Protein AF-A0A6N2ELC1-F1 (afdb_monomer)

Mean pr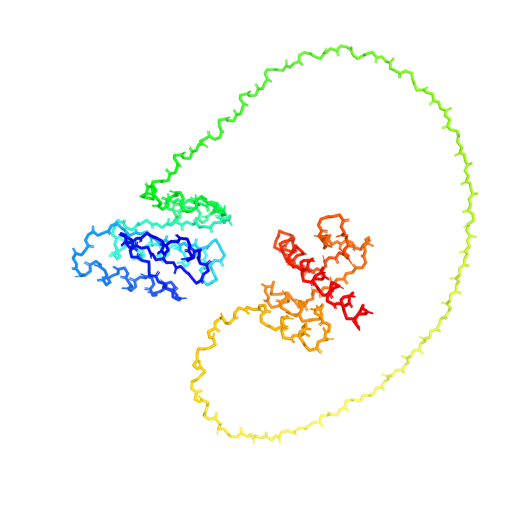edicted aligned error: 17.19 Å

pLDDT: mean 78.3, std 20.4, range [32.62, 98.44]

Radius of gyration: 28.63 Å; Cα contacts (8 Å, |Δi|>4): 257; chains: 1; bounding box: 84×73×55 Å

Nearest PDB structures (foldseek):
  8ft6-assembly1_A  TM=5.767E-01  e=4.915E-01  Homo sapiens
  8k2k-assembly1_A  TM=5.238E-01  e=4.618E-01  metagenome
  3fhy-assembly1_B  TM=5.004E-01  e=1.039E+00  Homo sapiens
  6ket-assembly1_B  TM=4.445E-01  e=1.608E+00  Cylindrospermum alatosporum CCALA 988
  2b81-assembly2_C  TM=3.149E-01  e=7.183E+00  Bacillus cereus

Foldseek 3Di:
DEEEEPDDPPPLVVVDPVDDYHYDPDLVSLLVVLLVCVVVVPPDQYEYEAEQPRPPQDLVNLQVSLVSNCVSPVRYAYEYEDDHDPVSCVSHPYYFYPDCRVVVCVVVVNPHPPPPPVPPPPDPDDDDDDDDDDDDDDDDDDDDDDDDDDDDDDDDDDDDDDDDDDDDDDDDDDDDDDDPPDPDPPPLCVVLVVCLVVLHDSVVSLQVVVCVVQVAPDKDFAAPPPDAAWLDDVPDTPGHIDTPPGDNVVRNVSSPVVSVSVVVSVVSVVVVVVD

Sequence (275 aa):
MIVLGPTGPQMTLRSDAEREVVRAESPLDVVGEIAGAVAGGDSTETVVVVAASTPGLANGELERWSAALREASPGVRIVRFGVGDPETSVFFDAEVGAGDELERFIRDGGVAPASVEEETPAEPAPHTPHPATPVSREPAGNAEEVEERGSAISASVGDTGGQADSATGVAHTGGRAAGSKGASAVSGDGVLVEAMLRGADVLDAALLLMRERLGVLRVELRPLGYGGVEVRWREQVFGELHAPGADPVLLSEQAGWLAGWLRLSRQQHELREAA

Solvent-accessible surface area (backbone atoms only — not comparable to full-atom values): 17491 Å² total; per-residue (Å²): 66,36,38,30,41,84,81,53,80,61,77,74,59,69,75,44,89,92,53,55,75,46,78,25,89,45,78,65,46,46,43,52,53,47,37,52,45,49,73,69,68,54,89,57,70,31,40,37,45,39,52,49,79,54,82,93,56,52,76,81,46,45,52,57,48,47,52,49,41,39,70,49,34,80,71,53,42,38,30,33,39,38,87,58,62,75,88,58,47,83,70,36,80,36,77,30,56,75,72,70,48,47,58,49,31,54,72,62,69,62,50,62,74,73,76,72,71,74,71,68,73,72,77,75,74,84,76,77,82,74,86,81,80,87,78,86,83,83,90,77,90,80,88,80,90,80,80,94,75,88,79,90,81,81,86,84,89,79,86,80,81,86,82,91,81,88,78,84,90,80,90,80,81,88,78,89,78,73,80,89,73,70,86,65,86,64,64,82,61,53,64,40,53,53,27,49,76,71,69,45,73,44,64,65,53,49,42,51,52,45,23,66,74,67,74,33,97,53,56,46,82,38,64,76,91,73,75,55,38,68,18,43,48,90,92,48,74,80,25,17,40,36,44,81,92,54,58,69,68,64,48,44,55,51,18,46,55,48,22,54,52,53,53,50,53,51,51,54,51,57,55,61,76,73,108

Structure (mmCIF, N/CA/C/O backbone):
data_AF-A0A6N2ELC1-F1
#
_entry.id   AF-A0A6N2ELC1-F1
#
loop_
_atom_site.group_PDB
_atom_site.id
_atom_site.type_symbol
_atom_site.label_atom_id
_atom_site.label_alt_id
_atom_site.label_comp_id
_atom_site.label_asym_id
_atom_site.label_entity_id
_atom_site.label_seq_id
_atom_site.pdbx_PDB_ins_code
_atom_site.Cartn_x
_atom_site.Cartn_y
_atom_site.Cartn_z
_atom_site.occupancy
_atom_site.B_iso_or_equiv
_atom_site.auth_seq_id
_atom_site.auth_comp_id
_atom_site.auth_asym_id
_atom_site.auth_atom_id
_atom_site.pdbx_PDB_model_num
ATOM 1 N N . MET A 1 1 ? -19.154 17.332 -1.713 1.00 78.62 1 MET A N 1
ATOM 2 C CA . MET A 1 1 ? -19.004 15.860 -1.829 1.00 78.62 1 MET A CA 1
ATOM 3 C C . MET A 1 1 ? -17.544 15.497 -2.103 1.00 78.62 1 MET A C 1
ATOM 5 O O . MET A 1 1 ? -16.899 16.207 -2.868 1.00 78.62 1 MET A O 1
ATOM 9 N N . ILE A 1 2 ? -17.012 14.427 -1.500 1.00 77.25 2 ILE A N 1
ATOM 10 C CA . ILE A 1 2 ? -15.664 13.898 -1.771 1.00 77.25 2 ILE A CA 1
ATOM 11 C C . ILE A 1 2 ? -15.789 12.513 -2.393 1.00 77.25 2 ILE A C 1
ATOM 13 O O . ILE A 1 2 ? -16.311 11.608 -1.746 1.00 77.25 2 ILE A O 1
ATOM 17 N N . VAL A 1 3 ? -15.272 12.330 -3.607 1.00 73.94 3 VAL A N 1
ATOM 18 C CA . VAL A 1 3 ? -15.237 11.010 -4.246 1.00 73.94 3 VAL A CA 1
ATOM 19 C C . VAL A 1 3 ? -13.843 10.414 -4.119 1.00 73.94 3 VAL A C 1
ATOM 21 O O . VAL A 1 3 ? -12.859 11.004 -4.569 1.00 73.94 3 VAL A O 1
ATOM 24 N N . LEU A 1 4 ? -13.764 9.244 -3.487 1.00 74.81 4 LEU A N 1
ATOM 25 C CA . LEU A 1 4 ? -12.524 8.504 -3.284 1.00 74.81 4 LEU A CA 1
ATOM 26 C C . LEU A 1 4 ? -12.466 7.304 -4.224 1.00 74.81 4 LEU A C 1
ATOM 28 O O . LEU A 1 4 ? -13.389 6.483 -4.261 1.00 74.81 4 LEU A O 1
ATOM 32 N N . GLY A 1 5 ? -11.336 7.168 -4.916 1.00 65.00 5 GLY A N 1
ATOM 33 C CA . GLY A 1 5 ? -10.986 5.937 -5.615 1.00 65.00 5 GLY A CA 1
ATOM 34 C C . GLY A 1 5 ? -10.784 4.741 -4.665 1.00 65.00 5 GLY A C 1
ATOM 35 O O . GLY A 1 5 ? -10.801 4.881 -3.432 1.00 65.00 5 GLY A O 1
ATOM 36 N N . PRO A 1 6 ? -10.546 3.540 -5.220 1.00 53.56 6 PRO A N 1
ATOM 37 C CA . PRO A 1 6 ? -10.513 2.288 -4.464 1.00 53.56 6 PRO A CA 1
ATOM 38 C C . PRO A 1 6 ? -9.460 2.241 -3.345 1.00 53.56 6 PRO A C 1
ATOM 40 O O . PRO A 1 6 ? -9.649 1.477 -2.396 1.00 53.56 6 PRO A O 1
ATOM 43 N N . THR A 1 7 ? -8.409 3.063 -3.429 1.00 56.25 7 THR A N 1
ATOM 44 C CA . THR A 1 7 ? -7.223 3.068 -2.554 1.00 56.25 7 THR A CA 1
ATOM 45 C C . THR A 1 7 ? -7.075 4.323 -1.678 1.00 56.25 7 THR A C 1
ATOM 47 O O . THR A 1 7 ? -6.040 4.503 -1.043 1.00 56.25 7 THR A O 1
ATOM 50 N N . GLY A 1 8 ? -8.083 5.202 -1.614 1.00 57.25 8 GLY A N 1
ATOM 51 C CA . GLY A 1 8 ? -7.994 6.447 -0.837 1.00 57.25 8 GLY A CA 1
ATOM 52 C C . GLY A 1 8 ? -7.954 6.245 0.695 1.00 57.25 8 GLY A C 1
ATOM 53 O O . GLY A 1 8 ? -8.468 5.243 1.203 1.00 57.25 8 GLY A O 1
ATOM 54 N N . PRO A 1 9 ? -7.410 7.204 1.470 1.00 63.56 9 PRO A N 1
ATOM 55 C CA . PRO A 1 9 ? -7.383 7.162 2.936 1.00 63.56 9 PRO A CA 1
ATOM 56 C C . PRO A 1 9 ? -8.765 7.481 3.528 1.00 63.56 9 PRO A C 1
ATOM 58 O O . PRO A 1 9 ? -9.097 8.598 3.913 1.00 63.56 9 PRO A O 1
ATOM 61 N N . GLN A 1 10 ? -9.604 6.451 3.583 1.00 64.25 10 GLN A N 1
ATOM 62 C CA . GLN A 1 10 ? -11.020 6.549 3.950 1.00 64.25 10 GLN A CA 1
ATOM 63 C C . GLN A 1 10 ? -11.267 6.731 5.454 1.00 64.25 10 GLN A C 1
ATOM 65 O O . GLN A 1 10 ? -12.308 7.257 5.842 1.00 64.25 10 GLN A O 1
ATOM 70 N N . MET A 1 11 ? -10.354 6.267 6.315 1.00 61.84 11 MET A N 1
ATOM 71 C CA . MET A 1 11 ? -10.602 6.268 7.763 1.00 61.84 11 MET A CA 1
ATOM 72 C C . MET A 1 11 ? -10.593 7.676 8.355 1.00 61.84 11 MET A C 1
ATOM 74 O O . MET A 1 11 ? -11.409 7.968 9.224 1.00 61.84 11 MET A O 1
ATOM 78 N N . THR A 1 12 ? -9.726 8.552 7.852 1.00 63.88 12 THR A N 1
ATOM 79 C CA . THR A 1 12 ? -9.568 9.908 8.386 1.00 63.88 12 THR A CA 1
ATOM 80 C C . THR A 1 12 ? -10.671 10.849 7.909 1.00 63.88 12 THR A C 1
ATOM 82 O O . THR A 1 12 ? -11.055 11.750 8.637 1.00 63.88 12 THR A O 1
ATOM 85 N N . LEU A 1 13 ? -11.244 10.611 6.724 1.00 68.81 13 LEU A N 1
ATOM 86 C CA . LEU A 1 13 ? -12.273 11.480 6.137 1.00 68.81 13 LEU A CA 1
ATOM 87 C C . LEU A 1 13 ? -13.686 11.222 6.654 1.00 68.81 13 LEU A C 1
ATOM 89 O O . LEU A 1 13 ? -14.559 12.067 6.506 1.00 68.81 13 LEU A O 1
ATOM 93 N N . ARG A 1 14 ? -13.913 10.076 7.298 1.00 70.19 14 ARG A N 1
ATOM 94 C CA . ARG A 1 14 ? -15.211 9.736 7.896 1.00 70.19 14 ARG A CA 1
ATOM 95 C C . ARG A 1 14 ? -15.503 10.454 9.215 1.00 70.19 14 ARG A C 1
ATOM 97 O O . ARG A 1 14 ? -16.606 10.309 9.731 1.00 70.19 14 ARG A O 1
ATOM 104 N N . SER A 1 15 ? -14.537 11.169 9.789 1.00 69.88 15 SER A N 1
ATOM 105 C CA . SER A 1 15 ? -14.712 11.884 11.059 1.00 69.88 15 SER A CA 1
ATOM 106 C C . SER A 1 15 ? -15.440 13.225 10.906 1.00 69.88 15 SER A C 1
ATOM 108 O O . SER A 1 15 ? -15.920 13.760 11.905 1.00 69.88 15 SER A O 1
ATOM 110 N N . ASP A 1 16 ? -15.563 13.746 9.683 1.00 78.00 16 ASP A N 1
ATOM 111 C CA . ASP A 1 16 ? -16.200 15.028 9.393 1.00 78.00 16 ASP A CA 1
ATOM 112 C C . ASP A 1 16 ? -17.656 14.832 8.942 1.00 78.00 16 ASP A C 1
ATOM 114 O O . ASP A 1 16 ? -17.930 14.410 7.819 1.00 78.00 16 ASP A O 1
ATOM 118 N N . ALA A 1 17 ? -18.603 15.122 9.838 1.00 80.31 17 ALA A N 1
ATOM 119 C CA . ALA A 1 17 ? -20.032 14.936 9.586 1.00 80.31 17 ALA A CA 1
ATOM 120 C C . ALA A 1 17 ? -20.610 15.922 8.553 1.00 80.31 17 ALA A C 1
ATOM 122 O O . ALA A 1 17 ? -21.712 15.693 8.058 1.00 80.31 17 ALA A O 1
ATOM 123 N N . GLU A 1 18 ? -19.894 17.001 8.223 1.00 83.38 18 GLU A N 1
ATOM 124 C CA . GLU A 1 18 ? -20.340 17.989 7.233 1.00 83.38 18 GLU A CA 1
ATOM 125 C C . GLU A 1 18 ? -19.989 17.576 5.797 1.00 83.38 18 GLU A C 1
ATOM 127 O O . GLU A 1 18 ? -20.415 18.222 4.837 1.00 83.38 18 GLU A O 1
ATOM 132 N N . ARG A 1 19 ? -19.220 16.492 5.625 1.00 82.94 19 ARG A N 1
ATOM 133 C CA . ARG A 1 19 ? -18.716 16.055 4.324 1.00 82.94 19 ARG A CA 1
ATOM 134 C C . ARG A 1 19 ? -19.232 14.678 3.957 1.00 82.94 19 ARG A C 1
ATOM 136 O O . ARG A 1 19 ? -18.952 13.674 4.604 1.00 82.94 19 ARG A O 1
ATOM 143 N N . GLU A 1 20 ? -19.930 14.626 2.834 1.00 87.19 20 GLU A N 1
ATOM 144 C CA . GLU A 1 20 ? -20.299 13.364 2.214 1.00 87.19 20 GLU A CA 1
ATOM 145 C C . GLU A 1 20 ? -19.093 12.759 1.488 1.00 87.19 20 GLU A C 1
ATOM 147 O O . GLU A 1 20 ? -18.529 13.383 0.584 1.00 87.19 20 GLU A O 1
ATOM 152 N N . VAL A 1 21 ? -18.706 11.546 1.890 1.00 88.12 21 VAL A N 1
ATOM 153 C CA . VAL A 1 21 ? -17.624 10.772 1.273 1.00 88.12 21 VAL A CA 1
ATOM 154 C C . VAL A 1 21 ? -18.226 9.603 0.498 1.00 88.12 21 VAL A C 1
ATOM 156 O O . VAL A 1 21 ? -18.743 8.656 1.095 1.00 88.12 21 VAL A O 1
ATOM 159 N N . VAL A 1 22 ? -18.112 9.650 -0.827 1.00 89.06 22 VAL A N 1
ATOM 160 C CA . VAL A 1 22 ? -18.604 8.626 -1.755 1.00 89.06 22 VAL A CA 1
ATOM 161 C C . VAL A 1 22 ? -17.427 7.801 -2.266 1.00 89.06 22 VAL A C 1
ATOM 163 O O . VAL A 1 22 ? -16.366 8.330 -2.598 1.00 89.06 22 VAL A O 1
ATOM 166 N N . ARG A 1 23 ? -17.592 6.477 -2.315 1.00 86.06 23 ARG A N 1
ATOM 167 C CA . ARG A 1 23 ? -16.585 5.570 -2.871 1.00 86.06 23 ARG A CA 1
ATOM 168 C C . ARG A 1 23 ? -16.999 5.168 -4.276 1.00 86.06 23 ARG A C 1
ATOM 170 O O . ARG A 1 23 ? -18.080 4.617 -4.446 1.00 86.06 23 ARG A O 1
ATOM 177 N N . ALA A 1 24 ? -16.105 5.373 -5.232 1.00 89.12 24 ALA A N 1
ATOM 178 C CA . ALA A 1 24 ? -16.271 4.888 -6.592 1.00 89.12 24 ALA A CA 1
ATOM 179 C C . ALA A 1 24 ? -15.336 3.700 -6.839 1.00 89.12 24 ALA A C 1
ATOM 181 O O . ALA A 1 24 ? -14.167 3.717 -6.437 1.00 89.12 24 ALA A O 1
ATOM 182 N N . GLU A 1 25 ? -15.853 2.654 -7.480 1.00 84.81 25 GLU A N 1
ATOM 183 C CA . GLU A 1 25 ? -15.064 1.468 -7.830 1.00 84.81 25 GLU A CA 1
ATOM 184 C C . GLU A 1 25 ? -14.318 1.664 -9.152 1.00 84.81 25 GLU A C 1
ATOM 186 O O . GLU A 1 25 ? -13.233 1.110 -9.335 1.00 84.81 25 GLU A O 1
ATOM 191 N N . SER A 1 26 ? -14.861 2.498 -10.040 1.00 88.56 26 SER A N 1
ATOM 192 C CA . SER A 1 26 ? -14.271 2.819 -11.334 1.00 88.56 26 SER A CA 1
ATOM 193 C C . SER A 1 26 ? -14.311 4.321 -11.655 1.00 88.56 26 SER A C 1
ATOM 195 O O . SER A 1 26 ? -15.126 5.061 -11.097 1.00 88.56 26 SER A O 1
ATOM 197 N N . PRO A 1 27 ? -13.480 4.793 -12.606 1.00 90.19 27 PRO A N 1
ATOM 198 C CA . PRO A 1 27 ? -13.530 6.175 -13.085 1.00 90.19 27 PRO A CA 1
ATOM 199 C C . PRO A 1 27 ? -14.903 6.585 -13.645 1.00 90.19 27 PRO A C 1
ATOM 201 O O . PRO A 1 27 ? -15.286 7.747 -13.524 1.00 90.19 27 PRO A O 1
ATOM 204 N N . LEU A 1 28 ? -15.656 5.648 -14.235 1.00 90.88 28 LEU A N 1
ATOM 205 C CA . LEU A 1 28 ? -17.004 5.910 -14.750 1.00 90.88 28 LEU A CA 1
ATOM 206 C C . LEU A 1 28 ? -18.023 6.106 -13.626 1.00 90.88 28 LEU A C 1
ATOM 208 O O . LEU A 1 28 ? -18.886 6.974 -13.748 1.00 90.88 28 LEU A O 1
ATOM 212 N N . ASP A 1 29 ? -17.893 5.360 -12.527 1.00 91.50 29 ASP A N 1
ATOM 213 C CA . ASP A 1 29 ? -18.765 5.539 -11.364 1.00 91.50 29 ASP A CA 1
ATOM 214 C C . ASP A 1 29 ? -18.581 6.938 -10.769 1.00 91.50 29 ASP A C 1
ATOM 216 O O . ASP A 1 29 ? -19.566 7.592 -10.451 1.00 91.50 29 ASP A O 1
ATOM 220 N N . VAL A 1 30 ? -17.343 7.457 -10.723 1.00 92.69 30 VAL A N 1
ATOM 221 C CA . VAL A 1 30 ? -17.075 8.842 -10.284 1.00 92.69 30 VAL A CA 1
ATOM 222 C C . VAL A 1 30 ? -17.888 9.844 -11.106 1.00 92.69 30 VAL A C 1
ATOM 224 O O . VAL A 1 30 ? -18.524 10.729 -10.542 1.00 92.69 30 VAL A O 1
ATOM 227 N N . VAL A 1 31 ? -17.891 9.708 -12.436 1.00 93.50 31 VAL A N 1
ATOM 228 C CA . VAL A 1 31 ? -18.641 10.615 -13.322 1.00 93.50 31 VAL A CA 1
ATOM 229 C C . VAL A 1 31 ? -20.147 10.502 -13.064 1.00 93.50 31 VAL A C 1
ATOM 231 O O . VAL A 1 31 ? -20.832 11.522 -12.999 1.00 93.50 31 VAL A O 1
ATOM 234 N N . GLY A 1 32 ? -20.658 9.280 -12.882 1.00 92.31 32 GLY A N 1
ATOM 235 C CA . GLY A 1 32 ? -22.069 9.025 -12.581 1.00 92.31 32 GLY A CA 1
ATOM 236 C C . GLY A 1 32 ? -22.525 9.641 -11.257 1.00 92.31 32 GLY A C 1
ATOM 237 O O . GLY A 1 32 ? -23.558 10.309 -11.224 1.00 92.31 32 GLY A O 1
ATOM 238 N N . GLU A 1 33 ? -21.734 9.482 -10.195 1.00 92.69 33 GLU A N 1
ATOM 239 C CA . GLU A 1 33 ? -22.010 10.058 -8.872 1.00 92.69 33 GLU A CA 1
ATOM 240 C C . GLU A 1 33 ? -22.028 11.593 -8.918 1.00 92.69 33 GLU A C 1
ATOM 242 O O . GLU A 1 33 ? -22.940 12.229 -8.391 1.00 92.69 33 GLU A O 1
ATOM 247 N N . ILE A 1 34 ? -21.072 12.208 -9.624 1.00 92.31 34 ILE A N 1
ATOM 248 C CA . ILE A 1 34 ? -21.026 13.670 -9.787 1.00 92.31 34 ILE A CA 1
ATOM 249 C C . ILE A 1 34 ? -22.230 14.179 -10.575 1.00 92.31 34 ILE A C 1
ATOM 251 O O . ILE A 1 34 ? -22.869 15.145 -10.160 1.00 92.31 34 ILE A O 1
ATOM 255 N N . ALA A 1 35 ? -22.571 13.526 -11.687 1.00 91.75 35 ALA A N 1
ATOM 256 C CA . ALA A 1 35 ? -23.736 13.904 -12.479 1.00 91.75 35 ALA A CA 1
ATOM 257 C C . ALA A 1 35 ? -25.040 13.776 -11.669 1.00 91.75 35 ALA A C 1
ATOM 259 O O . ALA A 1 35 ? -25.918 14.635 -11.772 1.00 91.75 35 ALA A O 1
ATOM 260 N N . GLY A 1 36 ? -25.152 12.738 -10.832 1.00 89.56 36 GLY A N 1
ATOM 261 C CA . GLY A 1 36 ? -26.277 12.538 -9.920 1.00 89.56 36 GLY A CA 1
ATOM 262 C C . GLY A 1 36 ? -26.400 13.648 -8.875 1.00 89.56 36 GLY A C 1
ATOM 263 O O . GLY A 1 36 ? -27.484 14.212 -8.713 1.00 89.56 36 GLY A O 1
ATOM 264 N N . ALA A 1 37 ? -25.292 14.013 -8.226 1.00 88.69 37 ALA A N 1
ATOM 265 C CA . ALA A 1 37 ? -25.257 15.085 -7.231 1.00 88.69 37 ALA A CA 1
ATOM 266 C C . ALA A 1 37 ? -25.665 16.444 -7.830 1.00 88.69 37 ALA A C 1
ATOM 268 O O . ALA A 1 37 ? -26.500 17.153 -7.266 1.00 88.69 37 ALA A O 1
ATOM 269 N N . VAL A 1 38 ? -25.151 16.779 -9.021 1.00 88.88 38 VAL A N 1
ATOM 270 C CA . VAL A 1 38 ? -25.497 18.029 -9.723 1.00 88.88 38 VAL A CA 1
ATOM 271 C C . VAL A 1 38 ? -26.976 18.059 -10.119 1.00 88.88 38 VAL A C 1
ATOM 273 O O . VAL A 1 38 ? -27.638 19.086 -9.957 1.00 88.88 38 VAL A O 1
ATOM 276 N N . ALA A 1 39 ? -27.526 16.938 -10.595 1.00 89.69 39 ALA A N 1
ATOM 277 C CA . ALA A 1 39 ? -28.943 16.837 -10.949 1.00 89.69 39 ALA A CA 1
ATOM 278 C C . ALA A 1 39 ? -29.881 17.025 -9.740 1.00 89.69 39 ALA A C 1
ATOM 280 O O . ALA A 1 39 ? -31.015 17.474 -9.913 1.00 89.69 39 ALA A O 1
ATOM 281 N N . GLY A 1 40 ? -29.407 16.725 -8.526 1.00 88.31 40 GLY A N 1
ATOM 282 C CA . GLY A 1 40 ? -30.122 16.962 -7.270 1.00 88.31 40 GLY A CA 1
ATOM 283 C C . GLY A 1 40 ? -30.285 18.440 -6.895 1.00 88.31 40 GLY A C 1
ATOM 284 O O . GLY A 1 40 ? -31.068 18.752 -6.002 1.00 88.31 40 GLY A O 1
ATOM 285 N N . GLY A 1 41 ? -29.599 19.359 -7.587 1.00 86.06 41 GLY A N 1
ATOM 286 C CA . GLY A 1 41 ? -29.607 20.792 -7.271 1.00 86.06 41 GLY A CA 1
ATOM 287 C C . GLY A 1 41 ? -28.701 21.172 -6.096 1.00 86.06 41 GLY A C 1
ATOM 288 O O . GLY A 1 41 ? -28.659 22.342 -5.708 1.00 86.06 41 GLY A O 1
ATOM 289 N N . ASP A 1 42 ? -27.946 20.214 -5.560 1.00 77.44 42 ASP A N 1
ATOM 290 C CA . ASP A 1 42 ? -26.963 20.451 -4.516 1.00 77.44 42 ASP A CA 1
ATOM 291 C C . ASP A 1 42 ? -25.716 21.081 -5.136 1.00 77.44 42 ASP A C 1
ATOM 293 O O . ASP A 1 42 ? -24.824 20.412 -5.656 1.00 77.44 42 ASP A O 1
ATOM 297 N N . SER A 1 43 ? -25.639 22.411 -5.064 1.00 75.19 43 SER A N 1
ATOM 298 C CA . SER A 1 43 ? -24.446 23.180 -5.433 1.00 75.19 43 SER A CA 1
ATOM 299 C C . SER A 1 43 ? -23.353 23.028 -4.366 1.00 75.19 43 SER A C 1
ATOM 301 O O . SER A 1 43 ? -22.872 24.015 -3.804 1.00 75.19 43 SER A O 1
ATOM 303 N N . THR A 1 44 ? -22.985 21.791 -4.042 1.00 81.75 44 THR A N 1
ATOM 304 C CA . THR A 1 44 ? -21.880 21.517 -3.128 1.00 81.75 44 THR A CA 1
ATOM 305 C C . THR A 1 44 ? -20.576 21.437 -3.902 1.00 81.75 44 THR A C 1
ATOM 307 O O . THR A 1 44 ? -20.484 20.864 -4.990 1.00 81.75 44 THR A O 1
ATOM 310 N N . GLU A 1 45 ? -19.537 22.027 -3.323 1.00 88.38 45 GLU A N 1
ATOM 311 C CA . GLU A 1 45 ? -18.191 21.904 -3.850 1.00 88.38 45 GLU A CA 1
ATOM 312 C C . GLU A 1 45 ? -17.798 20.419 -3.887 1.00 88.38 45 GLU A C 1
ATOM 314 O O . GLU A 1 45 ? -17.932 19.683 -2.898 1.00 88.38 45 GLU A O 1
ATOM 319 N N . THR A 1 46 ? -17.384 19.957 -5.066 1.00 91.69 46 THR A N 1
ATOM 320 C CA . THR A 1 46 ? -17.082 18.547 -5.314 1.00 91.69 46 THR A CA 1
ATOM 321 C C . THR A 1 46 ? -15.585 18.381 -5.504 1.00 91.69 46 THR A C 1
ATOM 323 O O . THR A 1 46 ? -14.991 19.020 -6.370 1.00 91.69 46 THR A O 1
ATOM 326 N N . VAL A 1 47 ? -14.978 17.523 -4.687 1.00 91.75 47 VAL A N 1
ATOM 327 C CA . VAL A 1 47 ? -13.550 17.203 -4.754 1.00 91.75 47 VAL A CA 1
ATOM 328 C C . VAL A 1 47 ? -13.396 15.724 -5.090 1.00 91.75 47 VAL A C 1
ATOM 330 O O . VAL A 1 47 ? -13.934 14.858 -4.403 1.00 91.75 47 VAL A O 1
ATOM 333 N N . VAL A 1 48 ? -12.658 15.427 -6.150 1.00 91.94 48 VAL A N 1
ATOM 334 C CA . VAL A 1 48 ? -12.322 14.068 -6.576 1.00 91.94 48 VAL A CA 1
ATOM 335 C C . VAL A 1 48 ? -10.873 13.810 -6.208 1.00 91.94 48 VAL A C 1
ATOM 337 O O . VAL A 1 48 ? -9.989 14.525 -6.672 1.00 91.94 48 VAL A O 1
ATOM 340 N N . VAL A 1 49 ? -10.622 12.792 -5.386 1.00 90.12 49 VAL A N 1
ATOM 341 C CA . VAL A 1 49 ? -9.263 12.425 -4.970 1.00 90.12 49 VAL A CA 1
ATOM 342 C C . VAL A 1 49 ? -8.836 11.150 -5.685 1.00 90.12 49 VAL A C 1
ATOM 344 O O . VAL A 1 49 ? -9.466 10.096 -5.551 1.00 90.12 49 VAL A O 1
ATOM 347 N N . VAL A 1 50 ? -7.736 11.250 -6.424 1.00 90.44 50 VAL A N 1
ATOM 348 C CA . VAL A 1 50 ? -7.188 10.191 -7.274 1.00 90.44 50 VAL A CA 1
ATOM 349 C C . VAL A 1 50 ? -5.832 9.778 -6.734 1.00 90.44 50 VAL A C 1
ATOM 351 O O . VAL A 1 50 ? -4.948 10.613 -6.579 1.00 90.44 50 VAL A O 1
ATOM 354 N N . ALA A 1 51 ? -5.635 8.491 -6.460 1.00 86.62 51 ALA A N 1
ATOM 355 C CA . ALA A 1 51 ? -4.312 7.999 -6.093 1.00 86.62 51 ALA A CA 1
ATOM 356 C C . ALA A 1 51 ? -3.372 8.067 -7.307 1.00 86.62 51 ALA A C 1
ATOM 358 O O . ALA A 1 51 ? -3.782 7.737 -8.422 1.00 86.62 51 ALA A O 1
ATOM 359 N N . ALA A 1 52 ? -2.107 8.426 -7.093 1.00 83.12 52 ALA A N 1
ATOM 360 C CA . ALA A 1 52 ? -1.100 8.491 -8.154 1.00 83.12 52 ALA A CA 1
ATOM 361 C C . ALA A 1 52 ? -0.949 7.164 -8.923 1.00 83.12 52 ALA A C 1
ATOM 363 O O . ALA A 1 52 ? -0.644 7.161 -10.109 1.00 83.12 52 ALA A O 1
ATOM 364 N N . SER A 1 53 ? -1.231 6.038 -8.264 1.00 75.88 53 SER A N 1
ATOM 365 C CA . SER A 1 53 ? -1.151 4.688 -8.824 1.00 75.88 53 SER A CA 1
ATOM 366 C C . SER A 1 53 ? -2.494 4.121 -9.295 1.00 75.88 53 SER A C 1
ATOM 368 O O . SER A 1 53 ? -2.633 2.902 -9.359 1.00 75.88 53 SER A O 1
ATOM 370 N N . THR A 1 54 ? -3.501 4.955 -9.596 1.00 79.25 54 THR A N 1
ATOM 371 C CA . THR A 1 54 ? -4.838 4.457 -9.968 1.00 79.25 54 THR A CA 1
ATOM 372 C C . THR A 1 54 ? -4.756 3.571 -11.223 1.00 79.25 54 THR A C 1
ATOM 374 O O . THR A 1 54 ? -4.494 4.078 -12.317 1.00 79.25 54 THR A O 1
ATOM 377 N N . PRO A 1 55 ? -4.968 2.246 -11.098 1.00 69.50 55 PRO A N 1
ATOM 378 C CA . PRO A 1 55 ? -4.816 1.335 -12.221 1.00 69.50 55 PRO A CA 1
ATOM 379 C C . PRO A 1 55 ? -5.940 1.560 -13.236 1.00 69.50 55 PRO A C 1
ATOM 381 O O . PRO A 1 55 ? -7.099 1.736 -12.865 1.00 69.50 55 PRO A O 1
ATOM 384 N N . GLY A 1 56 ? -5.598 1.518 -14.525 1.00 68.56 56 GLY A N 1
ATOM 385 C CA . GLY A 1 56 ? -6.573 1.645 -15.615 1.00 68.56 56 GLY A CA 1
ATOM 386 C C . GLY A 1 56 ? -6.883 3.077 -16.061 1.00 68.56 56 GLY A C 1
ATOM 387 O O . GLY A 1 56 ? -7.882 3.282 -16.737 1.00 68.56 56 GLY A O 1
ATOM 388 N N . LEU A 1 57 ? -6.049 4.052 -15.692 1.00 79.88 57 LEU A N 1
ATOM 389 C CA . LEU A 1 57 ? -6.054 5.400 -16.263 1.00 79.88 57 LEU A CA 1
ATOM 390 C C . LEU A 1 57 ? -4.711 5.645 -16.954 1.00 79.88 57 LEU A C 1
ATOM 392 O O . LEU A 1 57 ? -3.777 6.170 -16.354 1.00 79.88 57 LEU A O 1
ATOM 396 N N . ALA A 1 58 ? -4.590 5.238 -18.219 1.00 82.81 58 ALA A N 1
ATOM 397 C CA . ALA A 1 58 ? -3.450 5.665 -19.032 1.00 82.81 58 ALA A CA 1
ATOM 398 C C . ALA A 1 58 ? -3.491 7.193 -19.257 1.00 82.81 58 ALA A C 1
ATOM 400 O O . ALA A 1 58 ? -4.566 7.792 -19.205 1.00 82.81 58 ALA A O 1
ATOM 401 N N . ASN A 1 59 ? -2.363 7.837 -19.585 1.00 79.81 59 ASN A N 1
ATOM 402 C CA . ASN A 1 59 ? -2.286 9.304 -19.743 1.00 79.81 59 ASN A CA 1
ATOM 403 C C . ASN A 1 59 ? -3.381 9.878 -20.677 1.00 79.81 59 ASN A C 1
ATOM 405 O O . ASN A 1 59 ? -4.031 10.864 -20.343 1.00 79.81 59 ASN A O 1
ATOM 409 N N . GLY A 1 60 ? -3.669 9.215 -21.807 1.00 84.31 60 GLY A N 1
ATOM 410 C CA . GLY A 1 60 ? -4.734 9.635 -22.739 1.00 84.31 60 GLY A CA 1
ATOM 411 C C . GLY A 1 60 ? -6.171 9.306 -22.295 1.00 84.31 60 GLY A C 1
ATOM 412 O O . GLY A 1 60 ? -7.143 9.762 -22.901 1.00 84.31 60 GLY A O 1
ATOM 413 N N . GLU A 1 61 ? -6.345 8.477 -21.270 1.00 89.25 61 GLU A N 1
ATOM 414 C CA . GLU A 1 61 ? -7.637 8.252 -20.608 1.00 89.25 61 GLU A CA 1
ATOM 415 C C . GLU A 1 61 ? -7.862 9.269 -19.495 1.00 89.25 61 GLU A C 1
ATOM 417 O O . GLU A 1 61 ? -8.985 9.740 -19.340 1.00 89.25 61 GLU A O 1
ATOM 422 N N . LEU A 1 62 ? -6.799 9.665 -18.791 1.00 91.38 62 LEU A N 1
ATOM 423 C CA . LEU A 1 62 ? -6.842 10.680 -17.745 1.00 91.38 62 LEU A CA 1
ATOM 424 C C . LEU A 1 62 ? -7.310 12.037 -18.279 1.00 91.38 62 LEU A C 1
ATOM 426 O O . LEU A 1 62 ? -8.176 12.662 -17.670 1.00 91.38 62 LEU A O 1
ATOM 430 N N . GLU A 1 63 ? -6.818 12.457 -19.446 1.00 93.44 63 GLU A N 1
ATOM 431 C CA . GLU A 1 63 ? -7.283 13.680 -20.110 1.00 93.44 63 GLU A CA 1
ATOM 432 C C . GLU A 1 63 ? -8.796 13.632 -20.370 1.00 93.44 63 GLU A C 1
ATOM 434 O O . GLU A 1 63 ? -9.542 14.497 -19.909 1.00 93.44 63 GLU A O 1
ATOM 439 N N . ARG A 1 64 ? -9.265 12.578 -21.051 1.00 93.56 64 ARG A N 1
ATOM 440 C CA . ARG A 1 64 ? -10.685 12.400 -21.392 1.00 93.56 64 ARG A CA 1
ATOM 441 C C . ARG A 1 64 ? -11.564 12.304 -20.151 1.00 93.56 64 ARG A C 1
ATOM 443 O O . ARG A 1 64 ? -12.664 12.847 -20.133 1.00 93.56 64 ARG A O 1
ATOM 450 N N . TRP A 1 65 ? -11.077 11.630 -19.118 1.00 94.50 65 TRP A N 1
ATOM 451 C CA . TRP A 1 65 ? -11.782 11.491 -17.855 1.00 94.50 65 TRP A CA 1
ATOM 452 C C . TRP A 1 65 ? -11.865 12.822 -17.099 1.00 94.50 65 TRP A C 1
ATOM 454 O O . TRP A 1 65 ? -12.952 13.203 -16.675 1.00 94.50 65 TRP A O 1
ATOM 464 N N . SER A 1 66 ? -10.771 13.586 -17.010 1.00 95.19 66 SER A N 1
ATOM 465 C CA . SER A 1 66 ? -10.781 14.916 -16.384 1.00 95.19 66 SER A CA 1
ATOM 466 C C . SER A 1 66 ? -11.712 15.892 -17.114 1.00 95.19 66 SER A C 1
ATOM 468 O O . SER A 1 66 ? -12.440 16.651 -16.472 1.00 95.19 66 SER A O 1
ATOM 470 N N . ALA A 1 67 ? -11.763 15.825 -18.449 1.00 95.62 67 ALA A N 1
ATOM 471 C CA . ALA A 1 67 ? -12.710 16.588 -19.253 1.00 95.62 67 ALA A CA 1
ATOM 472 C C . ALA A 1 67 ? -14.164 16.185 -18.955 1.00 95.62 67 ALA A C 1
ATOM 474 O O . ALA A 1 67 ? -14.998 17.058 -18.730 1.00 95.62 67 ALA A O 1
ATOM 475 N N . ALA A 1 68 ? -14.454 14.881 -18.870 1.00 95.56 68 ALA A N 1
ATOM 476 C CA . ALA A 1 68 ? -15.790 14.378 -18.550 1.00 95.56 68 ALA A CA 1
ATOM 477 C C . ALA A 1 68 ? -16.262 14.791 -17.144 1.00 95.56 68 ALA A C 1
ATOM 479 O O . ALA A 1 68 ? -17.426 15.143 -16.963 1.00 95.56 68 ALA A O 1
ATOM 480 N N . LEU A 1 69 ? -15.366 14.803 -16.149 1.00 95.50 69 LEU A N 1
ATOM 481 C CA . LEU A 1 69 ? -15.687 15.296 -14.806 1.00 95.50 69 LEU A CA 1
ATOM 482 C C . LEU A 1 69 ? -16.058 16.783 -14.825 1.00 95.50 69 LEU A C 1
ATOM 484 O O . LEU A 1 69 ? -17.053 17.173 -14.217 1.00 95.50 69 LEU A O 1
ATOM 488 N N . ARG A 1 70 ? -15.275 17.604 -15.536 1.00 95.56 70 ARG A N 1
ATOM 489 C CA . ARG A 1 70 ? -15.519 19.051 -15.658 1.00 95.56 70 ARG A CA 1
ATOM 490 C C . ARG A 1 70 ? -16.772 19.366 -16.476 1.00 95.56 70 ARG A C 1
ATOM 492 O O . ARG A 1 70 ? -17.426 20.371 -16.219 1.00 95.56 70 ARG A O 1
ATOM 499 N N . GLU A 1 71 ? -17.131 18.509 -17.429 1.00 95.12 71 GLU A N 1
ATOM 500 C CA . GLU A 1 71 ? -18.405 18.593 -18.148 1.00 95.12 71 GLU A CA 1
ATOM 501 C C . GLU A 1 71 ? -19.592 18.260 -17.230 1.00 95.12 71 GLU A C 1
ATOM 503 O O . GLU A 1 71 ? -20.592 18.976 -17.240 1.00 95.12 71 GLU A O 1
ATOM 508 N N . ALA A 1 72 ? -19.469 17.219 -16.397 1.00 94.19 72 ALA A N 1
ATOM 509 C CA . ALA A 1 72 ? -20.505 16.832 -15.439 1.00 94.19 72 ALA A CA 1
ATOM 510 C C . ALA A 1 72 ? -20.700 17.876 -14.325 1.00 94.19 72 ALA A C 1
ATOM 512 O O . ALA A 1 72 ? -21.829 18.133 -13.909 1.00 94.19 72 ALA A O 1
ATOM 513 N N . SER A 1 73 ? -19.614 18.488 -13.848 1.00 94.56 73 SER A N 1
ATOM 514 C CA . SER A 1 73 ? -19.641 19.566 -12.861 1.00 94.56 73 SER A CA 1
ATOM 515 C C . SER A 1 73 ? -18.518 20.573 -13.135 1.00 94.56 73 SER A C 1
ATOM 517 O O . SER A 1 73 ? -17.358 20.292 -12.827 1.00 94.56 73 SER A O 1
ATOM 519 N N . PRO A 1 74 ? -18.832 21.779 -13.651 1.00 93.06 74 PRO A N 1
ATOM 520 C CA . PRO A 1 74 ? -17.823 22.799 -13.955 1.00 93.06 74 PRO A CA 1
ATOM 521 C C . PRO A 1 74 ? -16.987 23.259 -12.752 1.00 93.06 74 PRO A C 1
ATOM 523 O O . PRO A 1 74 ? -15.928 23.850 -12.937 1.00 93.06 74 PRO A O 1
ATOM 526 N N . GLY A 1 75 ? -17.470 23.022 -11.527 1.00 91.94 75 GLY A N 1
ATOM 527 C CA . GLY A 1 75 ? -16.785 23.360 -10.278 1.00 91.94 75 GLY A CA 1
ATOM 528 C C . GLY A 1 75 ? -16.062 22.186 -9.613 1.00 91.94 75 GLY A C 1
ATOM 529 O O . GLY A 1 75 ? -15.668 22.311 -8.454 1.00 91.94 75 GLY A O 1
ATOM 530 N N . VAL A 1 76 ? -15.935 21.034 -10.283 1.00 94.44 76 VAL A N 1
ATOM 531 C CA . VAL A 1 76 ? -15.196 19.893 -9.730 1.00 94.44 76 VAL A CA 1
ATOM 532 C C . VAL A 1 76 ? -13.713 20.232 -9.591 1.00 94.44 76 VAL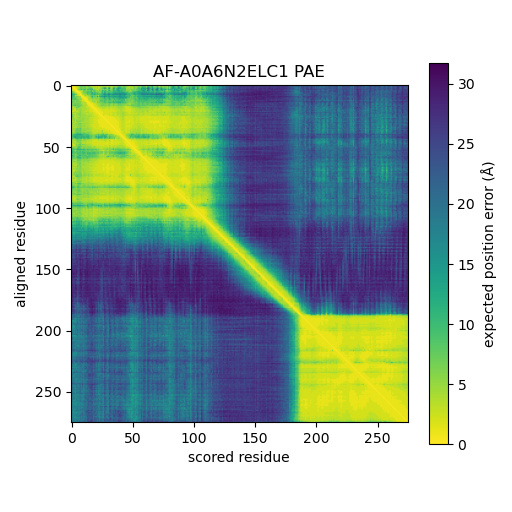 A C 1
ATOM 534 O O . VAL A 1 76 ? -13.105 20.767 -10.517 1.00 94.44 76 VAL A O 1
ATOM 537 N N . ARG A 1 77 ? -13.129 19.881 -8.443 1.00 94.44 77 ARG A N 1
ATOM 538 C CA . ARG A 1 77 ? -11.678 19.907 -8.230 1.00 94.44 77 ARG A CA 1
ATOM 539 C C . ARG A 1 77 ? -11.124 18.493 -8.231 1.00 94.44 77 ARG A C 1
ATOM 541 O O . ARG A 1 77 ? -11.631 17.636 -7.509 1.00 94.44 77 ARG A O 1
ATOM 548 N N . ILE A 1 78 ? -10.091 18.248 -9.019 1.00 94.25 78 ILE A N 1
ATOM 549 C CA . ILE A 1 78 ? -9.447 16.950 -9.200 1.00 94.25 78 ILE A CA 1
ATOM 550 C C . ILE A 1 78 ? -8.079 17.011 -8.526 1.00 94.25 78 ILE A C 1
ATOM 552 O O . ILE A 1 78 ? -7.217 17.799 -8.903 1.00 94.25 78 ILE A O 1
ATOM 556 N N . VAL A 1 79 ? -7.881 16.177 -7.512 1.00 93.44 79 VAL A N 1
ATOM 557 C CA . VAL A 1 79 ? -6.715 16.223 -6.628 1.00 93.44 79 VAL A CA 1
ATOM 558 C C . VAL A 1 79 ? -5.973 14.905 -6.712 1.00 93.44 79 VAL A C 1
ATOM 560 O O . VAL A 1 79 ? -6.566 13.840 -6.522 1.00 93.44 79 VAL A O 1
ATOM 563 N N . ARG A 1 80 ? -4.668 14.967 -6.971 1.00 91.94 80 ARG A N 1
ATOM 564 C CA . ARG A 1 80 ? -3.801 13.789 -6.950 1.00 91.94 80 ARG A CA 1
ATOM 565 C C . ARG A 1 80 ? -3.277 13.547 -5.541 1.00 91.94 80 ARG A C 1
ATOM 567 O O . ARG A 1 80 ? -2.790 14.468 -4.897 1.00 91.94 80 ARG A O 1
ATOM 574 N N . PHE A 1 81 ? -3.341 12.305 -5.082 1.00 89.44 81 PHE A N 1
ATOM 575 C CA . PHE A 1 81 ? -2.757 11.855 -3.825 1.00 89.44 81 PHE A CA 1
ATOM 576 C C . PHE A 1 81 ? -1.545 10.957 -4.091 1.00 89.44 81 PHE A C 1
ATOM 578 O O . PHE A 1 81 ? -1.677 9.900 -4.715 1.00 89.44 81 PHE A O 1
ATOM 585 N N . GLY A 1 82 ? -0.382 11.360 -3.582 1.00 86.56 82 GLY A N 1
ATOM 586 C CA . GLY A 1 82 ? 0.902 10.685 -3.772 1.00 86.56 82 GLY A CA 1
ATOM 587 C C . GLY A 1 82 ? 1.750 11.277 -4.903 1.00 86.56 82 GLY A C 1
ATOM 588 O O . GLY A 1 82 ? 1.329 12.181 -5.623 1.00 86.56 82 GLY A O 1
ATOM 589 N N . VAL A 1 83 ? 2.967 10.748 -5.049 1.00 81.81 83 VAL A N 1
ATOM 590 C CA . VAL A 1 83 ? 3.922 11.164 -6.087 1.00 81.81 83 VAL A CA 1
ATOM 591 C C . VAL A 1 83 ? 3.489 10.565 -7.422 1.00 81.81 83 VAL A C 1
ATOM 593 O O . VAL A 1 83 ? 3.461 9.344 -7.564 1.00 81.81 83 VAL A O 1
ATOM 596 N N . GLY A 1 84 ? 3.130 11.409 -8.387 1.00 82.94 84 GLY A N 1
ATOM 597 C CA . GLY A 1 84 ? 2.775 10.977 -9.738 1.00 82.94 84 GLY A CA 1
ATOM 598 C C . GLY A 1 84 ? 3.700 11.552 -10.806 1.00 82.94 84 GLY A C 1
ATOM 599 O O . GLY A 1 84 ? 4.615 12.322 -10.522 1.00 82.94 84 GLY A O 1
ATOM 600 N N . ASP A 1 85 ? 3.441 11.172 -12.053 1.00 84.69 85 ASP A N 1
ATOM 601 C CA . ASP A 1 85 ? 4.195 11.635 -13.217 1.00 84.69 85 ASP A CA 1
ATOM 602 C C . ASP A 1 85 ? 3.963 13.145 -13.451 1.00 84.69 85 ASP A C 1
ATOM 604 O O . ASP A 1 85 ? 2.793 13.550 -13.544 1.00 84.69 85 ASP A O 1
ATOM 608 N N . PRO A 1 86 ? 5.013 13.985 -13.552 1.00 87.12 86 PRO A N 1
ATOM 609 C CA . PRO A 1 86 ? 4.877 15.413 -13.850 1.00 87.12 86 PRO A CA 1
ATOM 610 C C . PRO A 1 86 ? 4.149 15.702 -15.171 1.00 87.12 86 PRO A C 1
ATOM 612 O O . PRO A 1 86 ? 3.504 16.742 -15.293 1.00 87.12 86 PRO A O 1
ATOM 615 N N . GLU A 1 87 ? 4.183 14.793 -16.153 1.00 87.81 87 GLU A N 1
ATOM 616 C CA . GLU A 1 87 ? 3.446 14.971 -17.413 1.00 87.81 87 GLU A CA 1
ATOM 617 C C . GLU A 1 87 ? 1.927 14.951 -17.204 1.00 87.81 87 GLU A C 1
ATOM 619 O O . GLU A 1 87 ? 1.174 15.582 -17.945 1.00 87.81 87 GLU A O 1
ATOM 624 N N . THR A 1 88 ? 1.465 14.251 -16.166 1.00 88.88 88 THR A N 1
ATOM 625 C CA . THR A 1 88 ? 0.036 14.134 -15.847 1.00 88.88 88 THR A CA 1
ATOM 626 C C . THR A 1 88 ? -0.459 15.217 -14.892 1.00 88.88 88 THR A C 1
ATOM 628 O O . THR A 1 88 ? -1.668 15.391 -14.750 1.00 88.88 88 THR A O 1
ATOM 631 N N . SER A 1 89 ? 0.448 15.978 -14.273 1.00 89.75 89 SER A N 1
ATOM 632 C CA . SER A 1 89 ? 0.135 17.032 -13.298 1.00 89.75 89 SER A CA 1
ATOM 633 C C . SER A 1 89 ? -0.816 18.098 -13.843 1.00 89.75 89 SER A C 1
ATOM 635 O O . SER A 1 89 ? -1.642 18.625 -13.107 1.00 89.75 89 SER A O 1
ATOM 637 N N . VAL A 1 90 ? -0.779 18.357 -15.154 1.00 93.31 90 VAL A N 1
ATOM 638 C CA . VAL A 1 90 ? -1.645 19.339 -15.831 1.00 93.31 90 VAL A CA 1
ATOM 639 C C . VAL A 1 90 ? -3.142 19.008 -15.768 1.00 93.31 90 VAL A C 1
ATOM 641 O O . VAL A 1 90 ? -3.975 19.881 -16.009 1.00 93.31 90 VAL A O 1
ATOM 644 N N . PHE A 1 91 ? -3.506 17.759 -15.462 1.00 93.88 91 PHE A N 1
ATOM 645 C CA . PHE A 1 91 ? -4.902 17.326 -15.353 1.00 93.88 91 PHE A CA 1
ATOM 646 C C . PHE A 1 91 ? -5.475 17.479 -13.940 1.00 93.88 91 PHE A C 1
ATOM 648 O O . PHE A 1 91 ? -6.683 17.314 -13.762 1.00 93.88 91 PHE A O 1
ATOM 655 N N . PHE A 1 92 ? -4.634 17.812 -12.960 1.00 94.25 92 PHE A N 1
ATOM 656 C CA . PHE A 1 92 ? -5.004 17.959 -11.558 1.00 94.25 92 PHE A CA 1
ATOM 657 C C . PHE A 1 92 ? -4.962 19.430 -11.150 1.00 94.25 92 PHE A C 1
ATOM 659 O O . PHE A 1 92 ? -4.102 20.190 -11.585 1.00 94.25 92 PHE A O 1
ATOM 666 N N . ASP A 1 93 ? -5.893 19.832 -10.293 1.00 94.75 93 ASP A N 1
ATOM 667 C CA . ASP A 1 93 ? -5.941 21.189 -9.746 1.00 94.75 93 ASP A CA 1
ATOM 668 C C . ASP A 1 93 ? -5.029 21.325 -8.514 1.00 94.75 93 ASP A C 1
ATOM 670 O O . ASP A 1 93 ? -4.626 22.429 -8.149 1.00 94.75 93 ASP A O 1
ATOM 674 N N . ALA A 1 94 ? -4.701 20.201 -7.867 1.00 92.62 94 ALA A N 1
ATOM 675 C CA . ALA A 1 94 ? -3.744 20.128 -6.770 1.00 92.62 94 ALA A CA 1
ATOM 676 C C . ALA A 1 94 ? -3.105 18.738 -6.666 1.00 92.62 94 ALA A C 1
ATOM 678 O O . ALA A 1 94 ? -3.699 17.722 -7.041 1.00 92.62 94 ALA A O 1
ATOM 679 N N . GLU A 1 95 ? -1.919 18.697 -6.068 1.00 91.44 95 GLU A N 1
ATOM 680 C CA . GLU A 1 95 ? -1.234 17.468 -5.686 1.00 91.44 95 GLU A CA 1
ATOM 681 C C . GLU A 1 95 ? -0.949 17.490 -4.198 1.00 91.44 95 GLU A C 1
ATOM 683 O O . GLU A 1 95 ? -0.534 18.509 -3.647 1.00 91.44 95 GLU A O 1
ATOM 688 N N . VAL A 1 96 ? -1.192 16.361 -3.550 1.00 90.19 96 VAL A N 1
ATOM 689 C CA . VAL A 1 96 ? -1.034 16.224 -2.113 1.00 90.19 96 VAL A CA 1
ATOM 690 C C . VAL A 1 96 ? -0.153 15.021 -1.829 1.00 90.19 96 VAL A C 1
ATOM 692 O O . VAL A 1 96 ? -0.396 13.929 -2.353 1.00 90.19 96 VAL A O 1
ATOM 695 N N . GLY A 1 97 ? 0.877 15.219 -1.008 1.00 84.81 97 GLY A N 1
ATOM 696 C CA . GLY A 1 97 ? 1.777 14.158 -0.590 1.00 84.81 97 GLY A CA 1
ATOM 697 C C . GLY A 1 97 ? 1.085 13.111 0.281 1.00 84.81 97 GLY A C 1
ATOM 698 O O . GLY A 1 97 ? -0.086 13.217 0.659 1.00 84.81 97 GLY A O 1
ATOM 699 N N . ALA A 1 98 ? 1.826 12.050 0.594 1.00 75.88 98 ALA A N 1
ATOM 700 C CA . ALA A 1 98 ? 1.351 11.019 1.506 1.00 75.88 98 ALA A CA 1
ATOM 701 C C . ALA A 1 98 ? 1.248 11.547 2.954 1.00 75.88 98 ALA A C 1
ATOM 703 O O . ALA A 1 98 ? 1.979 12.448 3.359 1.00 75.88 98 ALA A O 1
ATOM 704 N N . GLY A 1 99 ? 0.373 10.938 3.761 1.00 74.44 99 GLY A N 1
ATOM 705 C CA . GLY A 1 99 ? 0.235 11.237 5.194 1.00 74.44 99 GLY A CA 1
ATOM 706 C C . GLY A 1 99 ? -0.808 12.314 5.515 1.00 74.44 99 GLY A C 1
ATOM 707 O O . GLY A 1 99 ? -1.882 12.345 4.913 1.00 74.44 99 GLY A O 1
ATOM 708 N N . ASP A 1 100 ? -0.498 13.177 6.487 1.00 73.44 100 ASP A N 1
ATOM 709 C CA . ASP A 1 100 ? -1.436 14.151 7.080 1.00 73.44 100 ASP A CA 1
ATOM 710 C C . ASP A 1 100 ? -1.783 15.329 6.146 1.00 73.44 100 ASP A C 1
ATOM 712 O O . ASP A 1 100 ? -2.658 16.146 6.447 1.00 73.44 100 ASP A O 1
ATOM 716 N N . GLU A 1 101 ? -1.104 15.443 5.002 1.00 81.81 101 GLU A N 1
ATOM 717 C CA . GLU A 1 101 ? -1.307 16.541 4.055 1.00 81.81 101 GLU A CA 1
ATOM 718 C C . GLU A 1 101 ? -2.682 16.495 3.393 1.00 81.81 101 GLU A C 1
ATOM 720 O O . GLU A 1 101 ? -3.305 17.540 3.219 1.00 81.81 101 GLU A O 1
ATOM 725 N N . LEU A 1 102 ? -3.204 15.302 3.088 1.00 82.31 102 LEU A N 1
ATOM 726 C CA . LEU A 1 102 ? -4.533 15.169 2.486 1.00 82.31 102 LEU A CA 1
ATOM 727 C C . LEU A 1 102 ? -5.641 15.547 3.461 1.00 82.31 102 LEU A C 1
ATOM 729 O O . LEU A 1 102 ? -6.624 16.172 3.065 1.00 82.31 102 LEU A O 1
ATOM 733 N N . GLU A 1 103 ? -5.472 15.215 4.739 1.00 79.50 103 GLU A N 1
ATOM 734 C CA . GLU A 1 103 ? -6.419 15.638 5.763 1.00 79.50 103 GLU A CA 1
ATOM 735 C C . GLU A 1 103 ? -6.422 17.162 5.897 1.00 79.50 103 GLU A C 1
ATOM 737 O O . GLU A 1 103 ? -7.490 17.771 5.930 1.00 79.50 103 GLU A O 1
ATOM 742 N N . ARG A 1 104 ? -5.237 17.784 5.924 1.00 84.06 104 ARG A N 1
ATOM 743 C CA . ARG A 1 104 ? -5.102 19.243 5.981 1.00 84.06 104 ARG A CA 1
ATOM 744 C C . ARG A 1 104 ? -5.725 19.908 4.755 1.00 84.06 104 ARG A C 1
ATOM 746 O O . ARG A 1 104 ? -6.564 20.785 4.913 1.00 84.06 104 ARG A O 1
ATOM 753 N N . PHE A 1 105 ? -5.393 19.430 3.558 1.00 84.94 105 PHE A N 1
ATOM 754 C CA . PHE A 1 105 ? -5.939 19.937 2.301 1.00 84.94 105 PHE A CA 1
ATOM 755 C C . PHE A 1 105 ? -7.470 19.865 2.280 1.00 84.94 105 PHE A C 1
ATOM 757 O O . PHE A 1 105 ? -8.139 20.839 1.943 1.00 84.94 105 PHE A O 1
ATOM 764 N N . ILE A 1 106 ? -8.047 18.731 2.688 1.00 81.31 106 ILE A N 1
ATOM 765 C CA . ILE A 1 106 ? -9.501 18.583 2.732 1.00 81.31 106 ILE A CA 1
ATOM 766 C C . ILE A 1 106 ? -10.101 19.487 3.811 1.00 81.31 106 ILE A C 1
ATOM 768 O O . ILE A 1 106 ? -11.075 20.180 3.527 1.00 81.31 106 ILE A O 1
ATOM 772 N N . ARG A 1 107 ? -9.507 19.553 5.013 1.00 82.06 107 ARG A N 1
ATOM 773 C CA . ARG A 1 107 ? -9.933 20.438 6.111 1.00 82.06 107 ARG A CA 1
ATOM 774 C C . ARG A 1 107 ? -9.997 21.897 5.685 1.00 82.06 107 ARG A C 1
ATOM 776 O O . ARG A 1 107 ? -11.028 22.518 5.927 1.00 82.06 107 ARG A O 1
ATOM 783 N N . ASP A 1 108 ? -8.986 22.371 4.970 1.00 83.94 108 ASP A N 1
ATOM 784 C CA . ASP A 1 108 ? -8.867 23.750 4.491 1.00 83.94 108 ASP A CA 1
ATOM 785 C C . ASP A 1 108 ? -9.763 24.037 3.269 1.00 83.94 108 ASP A C 1
ATOM 787 O O . ASP A 1 108 ? -9.618 25.054 2.593 1.00 83.94 108 ASP A O 1
ATOM 791 N N . GLY A 1 109 ? -10.714 23.143 2.975 1.00 80.38 109 GLY A N 1
ATOM 792 C CA . GLY A 1 109 ? -11.685 23.316 1.904 1.00 80.38 109 GLY A CA 1
ATOM 793 C C . GLY A 1 109 ? -11.057 23.142 0.531 1.00 80.38 109 GLY A C 1
ATOM 794 O O . GLY A 1 109 ? -11.448 23.837 -0.400 1.00 80.38 109 GLY A O 1
ATOM 795 N N . GLY A 1 110 ? -10.058 22.265 0.404 1.00 75.44 110 GLY A N 1
ATOM 796 C CA . GLY A 1 110 ? -9.362 21.970 -0.848 1.00 75.44 110 GLY A CA 1
ATOM 797 C C . GLY A 1 110 ? -8.594 23.154 -1.431 1.00 75.44 110 GLY A C 1
ATOM 798 O O . GLY A 1 110 ? -8.302 23.175 -2.628 1.00 75.44 110 GLY A O 1
ATOM 799 N N . VAL A 1 111 ? -8.313 24.173 -0.617 1.00 76.12 111 VAL A N 1
ATOM 800 C CA . VAL A 1 111 ? -7.411 25.248 -1.011 1.00 76.12 111 VAL A CA 1
ATOM 801 C C . VAL A 1 111 ? -6.022 24.633 -1.060 1.00 76.12 111 VAL A C 1
ATOM 803 O O . VAL A 1 111 ? -5.466 24.261 -0.026 1.00 76.12 111 VAL A O 1
ATOM 806 N N . ALA A 1 112 ? -5.489 24.477 -2.274 1.00 67.50 112 ALA A N 1
ATOM 807 C CA . ALA A 1 112 ? -4.112 24.052 -2.446 1.00 67.50 112 ALA A CA 1
ATOM 808 C C . ALA A 1 112 ? -3.234 24.980 -1.602 1.00 67.50 112 ALA A C 1
ATOM 810 O O . ALA A 1 112 ? -3.396 26.204 -1.712 1.00 67.50 112 ALA A O 1
ATOM 811 N N . PRO A 1 113 ? -2.345 24.446 -0.740 1.00 65.31 113 PRO A N 1
ATOM 812 C CA . PRO A 1 113 ? -1.325 25.291 -0.150 1.00 65.31 113 PRO A CA 1
ATOM 813 C C . PRO A 1 113 ? -0.644 25.957 -1.338 1.00 65.31 113 PRO A C 1
ATOM 815 O O . PRO A 1 113 ? -0.203 25.242 -2.240 1.00 65.31 113 PRO A O 1
ATOM 818 N N . ALA A 1 114 ? -0.688 27.296 -1.403 1.00 63.28 114 ALA A N 1
ATOM 819 C CA . ALA A 1 114 ? -0.045 28.043 -2.477 1.00 63.28 114 ALA A CA 1
ATOM 820 C C . ALA A 1 114 ? 1.330 27.418 -2.632 1.00 63.28 114 ALA A C 1
ATOM 822 O O . ALA A 1 114 ? 2.046 27.387 -1.627 1.00 63.28 114 ALA A O 1
ATOM 823 N N . SER A 1 115 ? 1.590 26.798 -3.796 1.00 56.94 115 SER A N 1
ATOM 824 C CA . SER A 1 115 ? 2.822 26.062 -4.042 1.00 56.94 115 SER A CA 1
ATOM 825 C C . SER A 1 115 ? 3.911 26.969 -3.534 1.00 56.94 115 SER A C 1
ATOM 827 O O . SER A 1 115 ? 4.063 28.077 -4.050 1.00 56.94 115 SER A O 1
ATOM 829 N N . VAL A 1 116 ? 4.521 26.581 -2.413 1.00 51.31 116 VAL A N 1
ATOM 830 C CA . VAL A 1 116 ? 5.615 27.344 -1.848 1.00 51.31 116 VAL A CA 1
ATOM 831 C C . VAL A 1 116 ? 6.648 27.157 -2.929 1.00 51.31 116 VAL A C 1
ATOM 833 O O . VAL A 1 116 ? 7.214 26.072 -3.028 1.00 51.31 116 VAL A O 1
ATOM 836 N N . GLU A 1 117 ? 6.739 28.127 -3.845 1.00 51.16 117 GLU A N 1
ATOM 837 C CA . GLU A 1 117 ? 7.837 28.225 -4.784 1.00 51.16 117 GLU A CA 1
ATOM 838 C C . GLU A 1 117 ? 9.032 28.089 -3.870 1.00 51.16 117 GLU A C 1
ATOM 840 O O . GLU A 1 117 ? 9.236 28.932 -2.994 1.00 51.16 117 GLU A O 1
ATOM 845 N N . GLU A 1 118 ? 9.661 26.918 -3.927 1.00 53.50 118 GLU A N 1
ATOM 846 C CA . GLU A 1 118 ? 10.773 26.570 -3.075 1.00 53.50 118 GLU A CA 1
ATOM 847 C C . GLU A 1 118 ? 11.828 27.581 -3.485 1.00 53.50 118 GLU A C 1
ATOM 849 O O . GLU A 1 118 ? 12.439 27.451 -4.548 1.00 53.50 118 GLU A O 1
ATOM 854 N N . GLU A 1 119 ? 11.856 28.690 -2.736 1.00 49.72 119 GLU A N 1
ATOM 855 C CA . GLU A 1 119 ? 12.602 29.896 -3.033 1.00 49.72 119 GLU A CA 1
ATOM 856 C C . GLU A 1 119 ? 14.032 29.415 -3.069 1.00 49.72 119 GLU A C 1
ATOM 858 O O . GLU A 1 119 ? 14.629 29.137 -2.028 1.00 49.72 119 GLU A O 1
ATOM 863 N N . THR A 1 120 ? 14.493 29.136 -4.290 1.00 52.97 120 THR A N 1
ATOM 864 C CA . THR A 1 120 ? 15.713 28.383 -4.523 1.00 52.97 120 THR A CA 1
ATOM 865 C C . THR A 1 120 ? 16.767 29.176 -3.784 1.00 52.97 120 THR A C 1
ATOM 867 O O . THR A 1 120 ? 16.939 30.345 -4.146 1.00 52.97 120 THR A O 1
ATOM 870 N N . PRO A 1 121 ? 17.365 28.637 -2.700 1.00 62.41 121 PRO A N 1
ATOM 871 C CA . PRO A 1 121 ? 18.170 29.445 -1.805 1.00 62.41 121 PRO A CA 1
ATOM 872 C C . PRO A 1 121 ? 19.177 30.191 -2.657 1.00 62.41 121 PRO A C 1
ATOM 874 O O . PRO A 1 121 ? 19.952 29.545 -3.366 1.00 62.41 121 PRO A O 1
ATOM 877 N N . ALA A 1 122 ? 19.061 31.524 -2.676 1.00 64.62 122 ALA A N 1
ATOM 878 C CA . ALA A 1 122 ? 19.831 32.373 -3.568 1.00 64.62 122 ALA A CA 1
ATOM 879 C C . ALA A 1 122 ? 21.283 31.905 -3.519 1.00 64.62 122 ALA A C 1
ATOM 881 O O . ALA A 1 122 ? 21.864 31.847 -2.432 1.00 64.62 122 ALA A O 1
ATOM 882 N N . GLU A 1 123 ? 21.797 31.490 -4.680 1.00 64.38 123 GLU A N 1
ATOM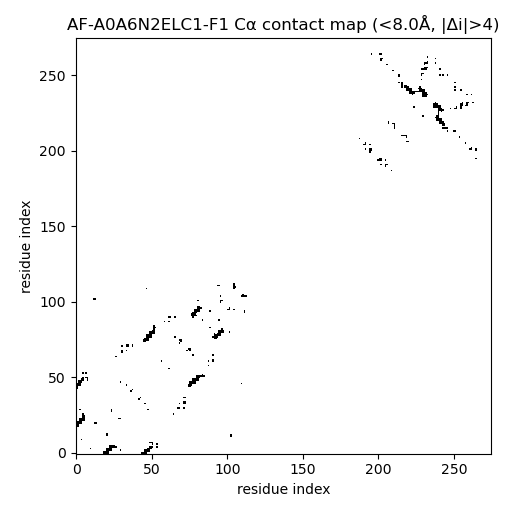 883 C CA . GLU A 1 123 ? 23.123 30.908 -4.846 1.00 64.38 123 GLU A CA 1
ATOM 884 C C . GLU A 1 123 ? 24.117 31.685 -3.968 1.00 64.38 123 GLU A C 1
ATOM 886 O O . GLU A 1 123 ? 24.295 32.893 -4.175 1.00 64.38 123 GLU A O 1
ATOM 891 N N . PRO A 1 124 ? 24.688 31.061 -2.917 1.00 63.72 124 PRO A N 1
ATOM 892 C CA . PRO A 1 124 ? 25.558 31.776 -2.004 1.00 63.72 124 PRO A CA 1
ATOM 893 C C . PRO A 1 124 ? 26.732 32.308 -2.816 1.00 63.72 124 PRO A C 1
ATOM 895 O O . PRO A 1 124 ? 27.414 31.551 -3.509 1.00 63.72 124 PRO A O 1
ATOM 898 N N . ALA A 1 125 ? 26.933 33.627 -2.751 1.00 71.06 125 ALA A N 1
ATOM 899 C CA . ALA A 1 125 ? 28.005 34.313 -3.456 1.00 71.06 125 ALA A CA 1
ATOM 900 C C . ALA A 1 125 ? 29.332 33.541 -3.303 1.00 71.06 125 ALA A C 1
ATOM 902 O O . ALA A 1 125 ? 29.618 33.050 -2.206 1.00 71.06 125 ALA A O 1
ATOM 903 N N . PRO A 1 126 ? 30.147 33.428 -4.370 1.00 68.31 126 PRO A N 1
ATOM 904 C CA . PRO A 1 126 ? 31.328 32.576 -4.389 1.00 68.31 126 PRO A CA 1
ATOM 905 C C . PRO A 1 126 ? 32.248 32.905 -3.212 1.00 68.31 126 PRO A C 1
ATOM 907 O O . PRO A 1 126 ? 32.878 33.963 -3.165 1.00 68.31 126 PRO A O 1
ATOM 910 N N . HIS A 1 127 ? 32.314 31.986 -2.248 1.00 64.56 127 HIS A N 1
ATOM 911 C CA . HIS A 1 127 ? 33.242 32.077 -1.136 1.00 64.56 127 HIS A CA 1
ATOM 912 C C . HIS A 1 127 ? 34.669 32.008 -1.683 1.00 64.56 127 HIS A C 1
ATOM 914 O O . HIS A 1 127 ? 35.090 31.011 -2.272 1.00 64.56 127 HIS A O 1
ATOM 920 N N . THR A 1 128 ? 35.421 33.086 -1.481 1.00 66.56 128 THR A N 1
ATOM 921 C CA . THR A 1 128 ? 36.859 33.146 -1.724 1.00 66.56 128 THR A CA 1
ATOM 922 C C . THR A 1 128 ? 37.547 32.016 -0.946 1.00 66.56 128 THR A C 1
ATOM 924 O O . THR A 1 128 ? 37.380 31.937 0.275 1.00 66.56 128 THR A O 1
ATOM 927 N N . PRO A 1 129 ? 38.314 31.129 -1.605 1.00 64.38 129 PRO A N 1
ATOM 928 C CA . PRO A 1 129 ? 38.941 30.000 -0.935 1.00 64.38 129 PRO A CA 1
ATOM 929 C C . PRO A 1 129 ? 40.006 30.489 0.052 1.00 64.38 129 PRO A C 1
ATOM 931 O O . PRO A 1 129 ? 40.960 31.174 -0.319 1.00 64.38 129 PRO A O 1
ATOM 934 N N . HIS A 1 130 ? 39.848 30.112 1.321 1.00 67.12 130 HIS A N 1
ATOM 935 C CA . HIS A 1 130 ? 40.908 30.228 2.317 1.00 67.12 130 HIS A CA 1
ATOM 936 C C . HIS A 1 130 ? 42.054 29.252 1.974 1.00 67.12 130 HIS A C 1
ATOM 938 O O . HIS A 1 130 ? 41.785 28.108 1.599 1.00 67.12 130 HIS A O 1
ATOM 944 N N . PRO A 1 131 ? 43.330 29.660 2.111 1.00 65.50 131 PRO A N 1
ATOM 945 C CA . PRO A 1 131 ? 44.471 28.781 1.875 1.00 65.50 131 PRO A CA 1
ATOM 946 C C . PRO A 1 131 ? 44.497 27.641 2.902 1.00 65.50 131 PRO A C 1
ATOM 948 O O . PRO A 1 131 ? 44.548 27.874 4.109 1.00 65.50 131 PRO A O 1
ATOM 951 N N . ALA A 1 132 ? 44.461 26.406 2.400 1.00 57.66 132 ALA A N 1
ATOM 952 C CA . ALA A 1 132 ? 44.549 25.193 3.197 1.00 57.66 132 ALA A CA 1
ATOM 953 C C . ALA A 1 132 ? 45.960 25.014 3.780 1.00 57.66 132 ALA A C 1
ATOM 955 O O . ALA A 1 132 ? 46.962 25.045 3.062 1.00 57.66 132 ALA A O 1
ATOM 956 N N . THR A 1 133 ? 46.026 24.783 5.088 1.00 64.62 133 THR A N 1
ATOM 957 C CA . THR A 1 133 ? 47.234 24.355 5.796 1.00 64.62 133 THR A CA 1
ATOM 958 C C . THR A 1 133 ? 47.551 22.897 5.428 1.00 64.62 133 THR A C 1
ATOM 960 O O . THR A 1 133 ? 46.662 22.049 5.533 1.00 64.62 133 THR A O 1
ATOM 963 N N . PRO A 1 134 ? 48.785 22.557 5.014 1.00 59.72 134 PRO A N 1
ATOM 964 C CA . PRO A 1 134 ? 49.158 21.180 4.708 1.00 59.72 134 PRO A CA 1
ATOM 965 C C . PRO A 1 134 ? 49.296 20.359 5.997 1.00 59.72 134 PRO A C 1
ATOM 967 O O . PRO A 1 134 ? 50.116 20.674 6.859 1.00 59.72 134 PRO A O 1
ATOM 970 N N . VAL A 1 135 ? 48.511 19.287 6.119 1.00 65.12 135 VAL A N 1
ATOM 971 C CA . VAL A 1 135 ? 48.692 18.257 7.151 1.00 65.12 135 VAL A CA 1
ATOM 972 C C . VAL A 1 135 ? 49.581 17.154 6.583 1.00 65.12 135 VAL A C 1
ATOM 974 O O . VAL A 1 135 ? 49.273 16.551 5.553 1.00 65.12 135 VAL A O 1
ATOM 977 N N . SER A 1 136 ? 50.707 16.925 7.257 1.00 56.72 136 SER A N 1
ATOM 978 C CA . SER A 1 136 ? 51.677 15.868 6.978 1.00 56.72 136 SER A CA 1
ATOM 979 C C . SER A 1 136 ? 51.030 14.481 6.974 1.00 56.72 136 SER A C 1
ATOM 981 O O . SER A 1 136 ? 50.369 14.090 7.933 1.00 56.72 136 SER A O 1
ATOM 983 N N . ARG A 1 137 ? 51.270 13.726 5.897 1.00 43.38 137 ARG A N 1
ATOM 984 C CA . ARG A 1 137 ? 51.011 12.284 5.798 1.00 43.38 137 ARG A CA 1
ATOM 985 C C . ARG A 1 137 ? 52.164 11.510 6.435 1.00 43.38 137 ARG A C 1
ATOM 987 O O . ARG A 1 137 ? 53.296 11.617 5.969 1.00 43.38 137 ARG A O 1
ATOM 994 N N . GLU A 1 138 ? 51.853 10.691 7.431 1.00 54.53 138 GLU A N 1
ATOM 995 C CA . GLU A 1 138 ? 52.701 9.589 7.896 1.00 54.53 138 GLU A CA 1
ATOM 996 C C . GLU A 1 138 ? 52.375 8.312 7.095 1.00 54.53 138 GLU A C 1
ATOM 998 O O . GLU A 1 138 ? 51.191 8.013 6.908 1.00 54.53 138 GLU A O 1
ATOM 1003 N N . PRO A 1 139 ? 53.375 7.550 6.610 1.00 59.66 139 PRO A N 1
ATOM 1004 C CA . PRO A 1 139 ? 53.165 6.238 6.017 1.00 59.66 139 PRO A CA 1
ATOM 1005 C C . PRO A 1 139 ? 53.565 5.120 6.995 1.00 59.66 139 PRO A C 1
ATOM 1007 O O . PRO A 1 139 ? 54.738 4.948 7.316 1.00 59.66 139 PRO A O 1
ATOM 1010 N N . ALA A 1 140 ? 52.597 4.301 7.395 1.00 50.44 140 ALA A N 1
ATOM 1011 C CA . ALA A 1 140 ? 52.813 2.931 7.858 1.00 50.44 140 ALA A CA 1
ATOM 1012 C C . ALA A 1 140 ? 51.893 2.066 6.979 1.00 50.44 140 ALA A C 1
ATOM 1014 O O . ALA A 1 140 ? 50.698 2.319 6.907 1.00 50.44 140 ALA A O 1
ATOM 1015 N N . GLY A 1 141 ? 52.378 1.160 6.135 1.00 51.69 141 GLY A N 1
ATOM 1016 C CA . GLY A 1 141 ? 53.372 0.154 6.464 1.00 51.69 141 GLY A CA 1
ATOM 1017 C C . GLY A 1 141 ? 52.640 -0.996 7.141 1.00 51.69 141 GLY A C 1
ATOM 1018 O O . GLY A 1 141 ? 52.518 -0.982 8.356 1.00 51.69 141 GLY A O 1
ATOM 1019 N N . ASN A 1 142 ? 52.087 -1.913 6.344 1.00 49.62 142 ASN A N 1
ATOM 1020 C CA . ASN A 1 142 ? 52.159 -3.351 6.594 1.00 49.62 142 ASN A CA 1
ATOM 1021 C C . ASN A 1 142 ? 51.590 -4.120 5.400 1.00 49.62 142 ASN A C 1
ATOM 1023 O O . ASN A 1 142 ? 50.417 -4.022 5.049 1.00 49.62 142 ASN A O 1
ATOM 1027 N N . ALA A 1 143 ? 52.503 -4.851 4.769 1.00 51.38 143 ALA A N 1
ATOM 1028 C CA . ALA A 1 143 ? 52.214 -6.001 3.948 1.00 51.38 143 ALA A CA 1
ATOM 1029 C C . ALA A 1 143 ? 51.753 -7.135 4.868 1.00 51.38 143 ALA A C 1
ATOM 1031 O O . ALA A 1 143 ? 52.413 -7.387 5.871 1.00 51.38 143 ALA A O 1
ATOM 1032 N N . GLU A 1 144 ? 50.688 -7.837 4.498 1.00 53.44 144 GLU A N 1
ATOM 1033 C CA . GLU A 1 144 ? 50.551 -9.245 4.854 1.00 53.44 144 GLU A CA 1
ATOM 1034 C C . GLU A 1 144 ? 49.824 -9.990 3.730 1.00 53.44 144 GLU A C 1
ATOM 1036 O O . GLU A 1 144 ? 48.624 -9.882 3.493 1.00 53.44 144 GLU A O 1
ATOM 1041 N N . GLU A 1 145 ? 50.679 -10.670 2.984 1.00 51.25 145 GLU A N 1
ATOM 1042 C CA . GLU A 1 145 ? 50.485 -11.807 2.106 1.00 51.25 145 GLU A CA 1
ATOM 1043 C C . GLU A 1 145 ? 49.865 -12.974 2.889 1.00 51.25 145 GLU A C 1
ATOM 1045 O O . GLU A 1 145 ? 50.497 -13.471 3.817 1.00 51.25 145 GLU A O 1
ATOM 1050 N N . VAL A 1 146 ? 48.657 -13.435 2.533 1.00 52.53 146 VAL A N 1
ATOM 1051 C CA . VAL A 1 146 ? 48.123 -14.715 3.035 1.00 52.53 146 VAL A CA 1
ATOM 1052 C C . VAL A 1 146 ? 47.328 -15.463 1.957 1.00 52.53 146 VAL A C 1
ATOM 1054 O O . VAL A 1 146 ? 46.252 -15.050 1.537 1.00 52.53 146 VAL A O 1
ATOM 1057 N N . GLU A 1 147 ? 47.927 -16.592 1.571 1.00 47.50 147 GLU A N 1
ATOM 1058 C CA . GLU A 1 147 ? 47.380 -17.870 1.092 1.00 47.50 147 GLU A CA 1
ATOM 1059 C C . GLU A 1 147 ? 46.242 -17.887 0.057 1.00 47.50 147 GLU A C 1
ATOM 1061 O O . GLU A 1 147 ? 45.050 -17.996 0.344 1.00 47.50 147 GLU A O 1
ATOM 1066 N N . GLU A 1 148 ? 46.693 -18.037 -1.183 1.00 51.38 148 GLU A N 1
ATOM 1067 C CA . GLU A 1 148 ? 46.066 -18.826 -2.234 1.00 51.38 148 GLU A CA 1
ATOM 1068 C C . GLU A 1 148 ? 45.895 -20.295 -1.776 1.00 51.38 148 GLU A C 1
ATOM 1070 O O . GLU A 1 148 ? 46.852 -21.069 -1.714 1.00 51.38 148 GLU A O 1
ATOM 1075 N N . ARG A 1 149 ? 44.663 -20.707 -1.451 1.00 54.69 149 ARG A N 1
ATOM 1076 C CA . ARG A 1 149 ? 44.286 -22.126 -1.355 1.00 54.69 149 ARG A CA 1
ATOM 1077 C C . ARG A 1 149 ? 43.250 -22.464 -2.408 1.00 54.69 149 ARG A C 1
ATOM 1079 O O . ARG A 1 149 ? 42.088 -22.078 -2.321 1.00 54.69 149 ARG A O 1
ATOM 1086 N N . GLY A 1 150 ? 43.705 -23.224 -3.397 1.00 43.97 150 GLY A N 1
ATOM 1087 C CA . GLY A 1 150 ? 42.853 -23.856 -4.383 1.00 43.97 150 GLY A CA 1
ATOM 1088 C C . GLY A 1 150 ? 41.885 -24.858 -3.758 1.00 43.97 150 GLY A C 1
ATOM 1089 O O . GLY A 1 150 ? 42.197 -25.559 -2.796 1.00 43.97 150 GLY A O 1
ATOM 1090 N N . SER A 1 151 ? 40.714 -24.981 -4.372 1.00 52.47 151 SER A N 1
ATOM 1091 C CA . SER A 1 151 ? 39.947 -26.218 -4.320 1.00 52.47 151 SER A CA 1
ATOM 1092 C C . SER A 1 151 ? 39.192 -26.377 -5.630 1.00 52.47 151 SER A C 1
ATOM 1094 O O . SER A 1 151 ? 38.167 -25.746 -5.878 1.00 52.47 151 SER A O 1
ATOM 1096 N N . ALA A 1 152 ? 39.775 -27.192 -6.505 1.00 41.97 152 ALA A N 1
ATOM 1097 C CA . ALA A 1 152 ? 39.104 -27.742 -7.662 1.00 41.97 152 ALA A CA 1
ATOM 1098 C C . ALA A 1 152 ? 38.141 -28.829 -7.174 1.00 41.97 152 ALA A C 1
ATOM 1100 O O . ALA A 1 152 ? 38.570 -29.787 -6.531 1.00 41.97 152 ALA A O 1
ATOM 1101 N N . ILE A 1 153 ? 36.860 -28.703 -7.513 1.00 49.59 153 ILE A N 1
ATOM 1102 C CA . ILE A 1 153 ? 35.915 -29.813 -7.428 1.00 49.59 153 ILE A CA 1
ATOM 1103 C C . ILE A 1 153 ? 35.359 -30.046 -8.824 1.00 49.59 153 ILE A C 1
ATOM 1105 O O . ILE A 1 153 ? 34.638 -29.226 -9.392 1.00 49.59 153 ILE A O 1
ATOM 1109 N N . SER A 1 154 ? 35.785 -31.171 -9.381 1.00 40.66 154 SER A N 1
ATOM 1110 C CA . SER A 1 154 ? 35.318 -31.743 -10.630 1.00 40.66 154 SER A CA 1
ATOM 1111 C C . SER A 1 154 ? 33.901 -32.302 -10.503 1.00 40.66 154 SER A C 1
ATOM 1113 O O . SER A 1 154 ? 33.557 -32.912 -9.497 1.00 40.66 154 SER A O 1
ATOM 1115 N N . ALA A 1 155 ? 33.181 -32.192 -11.621 1.00 38.03 155 ALA A N 1
ATOM 1116 C CA . ALA A 1 155 ? 32.237 -33.154 -12.189 1.00 38.03 155 ALA A CA 1
ATOM 1117 C C . ALA A 1 155 ? 30.995 -33.583 -11.380 1.00 38.03 155 ALA A C 1
ATOM 1119 O O . ALA A 1 155 ? 31.070 -34.367 -10.442 1.00 38.03 155 ALA A O 1
ATOM 1120 N N . SER A 1 156 ? 29.821 -33.287 -11.945 1.00 37.97 156 SER A N 1
ATOM 1121 C CA . SER A 1 156 ? 28.922 -34.369 -12.360 1.00 37.97 156 SER A CA 1
ATOM 1122 C C . SER A 1 156 ? 28.053 -33.917 -13.534 1.00 37.97 156 SER A C 1
ATOM 1124 O O . SER A 1 156 ? 27.233 -33.009 -13.422 1.00 37.97 156 SER A O 1
ATOM 1126 N N . VAL A 1 157 ? 28.296 -34.549 -14.681 1.00 43.09 157 VAL A N 1
ATOM 1127 C CA . VAL A 1 157 ? 27.452 -34.522 -15.874 1.00 43.09 157 VAL A CA 1
ATOM 1128 C C . VAL A 1 157 ? 26.299 -35.482 -15.595 1.00 43.09 157 VAL A C 1
ATOM 1130 O O . VAL A 1 157 ? 26.497 -36.693 -15.559 1.00 43.09 157 VAL A O 1
ATOM 1133 N N . GLY A 1 158 ? 25.117 -34.927 -15.341 1.00 39.50 158 GLY A N 1
ATOM 1134 C CA . GLY A 1 158 ? 23.858 -35.660 -15.248 1.00 39.50 158 GLY A CA 1
ATOM 1135 C C . GLY A 1 158 ? 23.078 -35.520 -16.546 1.00 39.50 158 GLY A C 1
ATOM 1136 O O . GLY A 1 158 ? 22.350 -34.553 -16.738 1.00 39.50 158 GLY A O 1
ATOM 1137 N N . ASP A 1 159 ? 23.288 -36.486 -17.430 1.00 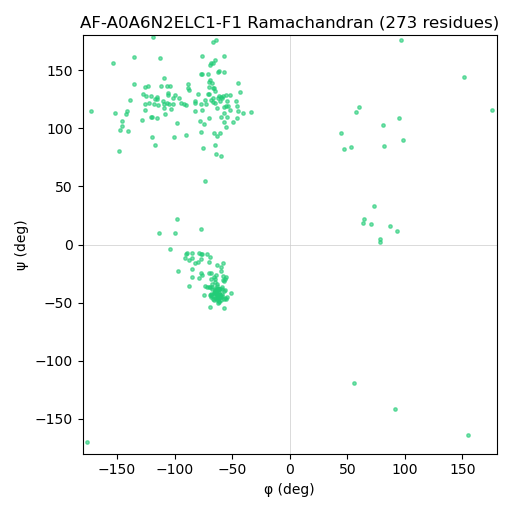40.50 159 ASP A N 1
ATOM 1138 C CA . ASP A 1 159 ? 22.447 -36.812 -18.573 1.00 40.50 159 ASP A CA 1
ATOM 1139 C C . ASP A 1 159 ? 21.045 -37.225 -18.086 1.00 40.50 159 ASP A C 1
ATOM 1141 O O . ASP A 1 159 ? 20.902 -38.075 -17.204 1.00 40.50 159 ASP A O 1
ATOM 1145 N N . THR A 1 160 ? 19.994 -36.606 -18.619 1.00 43.94 160 THR A N 1
ATOM 1146 C CA . THR A 1 160 ? 18.633 -37.155 -18.549 1.00 43.94 160 THR A CA 1
ATOM 1147 C C . THR A 1 160 ? 17.879 -36.728 -19.798 1.00 43.94 160 THR A C 1
ATOM 1149 O O . THR A 1 160 ? 17.140 -35.745 -19.828 1.00 43.94 160 THR A O 1
ATOM 1152 N N . GLY A 1 161 ? 18.136 -37.463 -20.876 1.00 36.22 161 GLY A N 1
ATOM 1153 C CA . GLY A 1 161 ? 17.269 -37.479 -22.039 1.00 36.22 161 GLY A CA 1
ATOM 1154 C C . GLY A 1 161 ? 15.900 -38.102 -21.744 1.00 36.22 161 GLY A C 1
ATOM 1155 O O . GLY A 1 161 ? 15.752 -38.955 -20.873 1.00 36.22 161 GLY A O 1
ATOM 1156 N N . GLY A 1 162 ? 14.931 -37.707 -22.571 1.00 35.03 162 GLY A N 1
ATOM 1157 C CA . GLY A 1 162 ? 13.723 -38.476 -22.863 1.00 35.03 162 GLY A CA 1
ATOM 1158 C C . GLY A 1 162 ? 12.507 -38.120 -22.012 1.00 35.03 162 GLY A C 1
ATOM 1159 O O . GLY A 1 162 ? 12.402 -38.522 -20.864 1.00 35.03 162 GLY A O 1
ATOM 1160 N N . GLN A 1 163 ? 11.501 -37.479 -22.606 1.00 39.34 163 GLN A N 1
ATOM 1161 C CA . GLN A 1 163 ? 10.496 -38.210 -23.383 1.00 39.34 163 GLN A CA 1
ATOM 1162 C C . GLN A 1 163 ? 9.409 -37.236 -23.854 1.00 39.34 163 GLN A C 1
ATOM 1164 O O . GLN A 1 163 ? 8.696 -36.625 -23.062 1.00 39.34 163 GLN A O 1
ATOM 1169 N N . ALA A 1 164 ? 9.313 -37.084 -25.172 1.00 42.53 164 ALA A N 1
ATOM 1170 C CA . ALA A 1 164 ? 8.130 -36.556 -25.820 1.00 42.53 164 ALA A CA 1
ATOM 1171 C C . ALA A 1 164 ? 7.113 -37.694 -25.916 1.00 42.53 164 ALA A C 1
ATOM 1173 O O . ALA A 1 164 ? 7.454 -38.752 -26.435 1.00 42.53 164 ALA A O 1
ATOM 1174 N N . ASP A 1 165 ? 5.880 -37.452 -25.483 1.00 43.56 165 ASP A N 1
ATOM 1175 C CA . ASP A 1 165 ? 4.726 -38.129 -26.058 1.00 43.56 165 ASP A CA 1
ATOM 1176 C C . ASP A 1 165 ? 3.581 -37.135 -26.219 1.00 43.56 165 ASP A C 1
ATOM 1178 O O . ASP A 1 165 ? 3.161 -36.424 -25.306 1.00 43.56 165 ASP A O 1
ATOM 1182 N N . SER A 1 166 ? 3.133 -37.072 -27.465 1.00 43.94 166 SER A N 1
ATOM 1183 C CA . SER A 1 166 ? 1.907 -36.428 -27.896 1.00 43.94 166 SER A CA 1
ATOM 1184 C C . SER A 1 166 ? 0.725 -37.331 -27.547 1.00 43.94 166 SER A C 1
ATOM 1186 O O . SER A 1 166 ? 0.833 -38.544 -27.698 1.00 43.94 166 SER A O 1
ATOM 1188 N N . ALA A 1 167 ? -0.426 -36.741 -27.216 1.00 37.72 167 ALA A N 1
ATOM 1189 C CA . ALA A 1 167 ? -1.647 -36.810 -28.035 1.00 37.72 167 ALA A CA 1
ATOM 1190 C C . ALA A 1 167 ? -2.948 -36.703 -27.204 1.00 37.72 167 ALA A C 1
ATOM 1192 O O . ALA A 1 167 ? -3.051 -37.240 -26.109 1.00 37.72 167 ALA A O 1
ATOM 1193 N N . THR A 1 168 ? -3.930 -36.024 -27.822 1.00 37.22 168 THR A N 1
ATOM 1194 C CA . THR A 1 168 ? -5.401 -36.193 -27.704 1.00 37.22 168 THR A CA 1
ATOM 1195 C C . THR A 1 168 ? -6.022 -36.055 -26.300 1.00 37.22 168 THR A C 1
ATOM 1197 O O . THR A 1 168 ? -5.816 -36.858 -25.411 1.00 37.22 168 THR A O 1
ATOM 1200 N N . GLY A 1 169 ? -6.852 -35.055 -26.001 1.00 35.78 169 GLY A N 1
ATOM 1201 C CA . GLY A 1 169 ? -8.035 -34.643 -26.750 1.00 35.78 169 GLY A CA 1
ATOM 1202 C C . GLY A 1 169 ? -9.287 -35.241 -26.101 1.00 35.78 169 GLY A C 1
ATOM 1203 O O . GLY A 1 169 ? -9.701 -36.327 -26.482 1.00 35.78 169 GLY A O 1
ATOM 1204 N N . VAL A 1 170 ? -9.906 -34.527 -25.152 1.00 40.31 170 VAL A N 1
ATOM 1205 C CA . VAL A 1 170 ? -11.290 -34.780 -24.716 1.00 40.31 170 VAL A CA 1
ATOM 1206 C C . VAL A 1 170 ? -11.973 -33.441 -24.457 1.00 40.31 170 VAL A C 1
ATOM 1208 O O . VAL A 1 170 ? -11.597 -32.680 -23.570 1.00 40.31 170 VAL A O 1
ATOM 1211 N N . ALA A 1 171 ? -12.984 -33.161 -25.273 1.00 39.75 171 ALA A N 1
ATOM 1212 C CA . ALA A 1 171 ? -13.918 -32.067 -25.092 1.00 39.75 171 ALA A CA 1
ATOM 1213 C C . ALA A 1 171 ? -14.744 -32.282 -23.818 1.00 39.75 171 ALA A C 1
ATOM 1215 O O . ALA A 1 171 ? -15.324 -33.355 -23.644 1.00 39.75 171 ALA A O 1
ATOM 1216 N N . HIS A 1 172 ? -14.863 -31.256 -22.972 1.00 40.38 172 HIS A N 1
ATOM 1217 C CA . HIS A 1 172 ? -15.929 -31.167 -21.977 1.00 40.38 172 HIS A CA 1
ATOM 1218 C C . HIS A 1 172 ? -16.684 -29.846 -22.115 1.00 40.38 172 HIS A C 1
ATOM 1220 O O . HIS A 1 172 ? -16.148 -28.743 -22.066 1.00 40.38 172 HIS A O 1
ATOM 1226 N N . THR A 1 173 ? -17.968 -30.042 -22.358 1.00 34.19 173 THR A N 1
ATOM 1227 C CA . THR A 1 173 ? -19.063 -29.105 -22.529 1.00 34.19 173 THR A CA 1
ATOM 1228 C C . THR A 1 173 ? -19.395 -28.345 -21.246 1.00 34.19 173 THR A C 1
ATOM 1230 O O . THR A 1 173 ? -19.591 -28.956 -20.202 1.00 34.19 173 THR A O 1
ATOM 1233 N N . GLY A 1 174 ? -19.577 -27.028 -21.379 1.00 41.47 174 GLY A N 1
ATOM 1234 C CA . GLY A 1 174 ? -20.676 -26.266 -20.771 1.00 41.47 174 GLY A CA 1
ATOM 1235 C C . GLY A 1 174 ? -20.895 -26.391 -19.262 1.00 41.47 174 GLY A C 1
ATOM 1236 O O . GLY A 1 174 ? -21.815 -27.077 -18.827 1.00 41.47 174 GLY A O 1
ATOM 1237 N N . GLY A 1 175 ? -20.144 -25.611 -18.482 1.00 32.62 175 GLY A N 1
ATOM 1238 C CA . GLY A 1 175 ? -20.407 -25.352 -17.065 1.00 32.62 175 GLY A CA 1
ATOM 1239 C C . GLY A 1 175 ? -20.626 -23.862 -16.808 1.00 32.62 175 GLY A C 1
ATOM 1240 O O . GLY A 1 175 ? -19.682 -23.109 -16.609 1.00 32.62 175 GLY A O 1
ATOM 1241 N N . ARG A 1 176 ? -21.890 -23.444 -16.843 1.00 43.34 176 ARG A N 1
ATOM 1242 C CA . ARG A 1 176 ? -22.415 -22.114 -16.505 1.00 43.34 176 ARG A CA 1
ATOM 1243 C C . ARG A 1 176 ? -21.996 -21.707 -15.080 1.00 43.34 176 ARG A C 1
ATOM 1245 O O . ARG A 1 176 ? -22.606 -22.166 -14.119 1.00 43.34 176 ARG A O 1
ATOM 1252 N N . ALA A 1 177 ? -20.980 -20.851 -14.945 1.00 35.41 177 ALA A N 1
ATOM 1253 C CA . ALA A 1 177 ? -20.576 -20.293 -13.656 1.00 35.41 177 ALA A CA 1
ATOM 1254 C C . ALA A 1 177 ? -21.464 -19.094 -13.295 1.00 35.41 177 ALA A C 1
ATOM 1256 O O . ALA A 1 177 ? -21.490 -18.070 -13.977 1.00 35.41 177 ALA A O 1
ATOM 1257 N N . ALA A 1 178 ? -22.228 -19.276 -12.222 1.00 37.53 178 ALA A N 1
ATOM 1258 C CA . ALA A 1 178 ? -22.914 -18.225 -11.498 1.00 37.53 178 ALA A CA 1
ATOM 1259 C C . ALA A 1 178 ? -21.910 -17.169 -11.005 1.00 37.53 178 ALA A C 1
ATOM 1261 O O . ALA A 1 178 ? -20.757 -17.486 -10.717 1.00 37.53 178 ALA A O 1
ATOM 1262 N N . GLY A 1 179 ? -22.376 -15.922 -10.927 1.00 34.06 179 GLY A N 1
ATOM 1263 C CA . GLY A 1 179 ? -21.577 -14.745 -10.603 1.00 34.06 179 GLY A CA 1
ATOM 1264 C C . GLY A 1 179 ? -20.654 -14.938 -9.404 1.00 34.06 179 GLY A C 1
ATOM 1265 O O . GLY A 1 179 ? -21.106 -15.225 -8.293 1.00 34.06 179 GLY A O 1
ATOM 1266 N N . SER A 1 180 ? -19.363 -14.711 -9.653 1.00 37.50 180 SER A N 1
ATOM 1267 C CA . SER A 1 180 ? -18.365 -14.419 -8.628 1.00 37.50 180 SER A CA 1
ATOM 1268 C C . SER A 1 180 ? -18.739 -13.083 -7.988 1.00 37.50 180 SER A C 1
ATOM 1270 O O . SER A 1 180 ? -18.379 -12.000 -8.443 1.00 37.50 180 SER A O 1
ATOM 1272 N N . LYS A 1 181 ? -19.614 -13.180 -6.993 1.00 35.56 181 LYS A N 1
ATOM 1273 C CA . LYS A 1 181 ? -20.119 -12.088 -6.181 1.00 35.56 181 LYS A CA 1
ATOM 1274 C C . LYS A 1 181 ? -19.009 -11.691 -5.214 1.00 35.56 181 LYS A C 1
ATOM 1276 O O . LYS A 1 181 ? -18.776 -12.404 -4.246 1.00 35.56 181 LYS A O 1
ATOM 1281 N N . GLY A 1 182 ? -18.348 -10.574 -5.510 1.00 36.97 182 GLY A N 1
ATOM 1282 C CA . GLY A 1 182 ? -17.580 -9.766 -4.565 1.00 36.97 182 GLY A CA 1
ATOM 1283 C C . GLY A 1 182 ? -16.630 -10.547 -3.664 1.00 36.97 182 GLY A C 1
ATOM 1284 O O . GLY A 1 182 ? -16.923 -10.746 -2.484 1.00 36.97 182 GLY A O 1
ATOM 1285 N N . ALA A 1 183 ? -15.445 -10.873 -4.183 1.00 36.22 183 ALA A N 1
ATOM 1286 C CA . ALA A 1 183 ? -14.254 -10.935 -3.346 1.00 36.22 183 ALA A CA 1
ATOM 1287 C C . ALA A 1 183 ? -13.996 -9.511 -2.829 1.00 36.22 183 ALA A C 1
ATOM 1289 O O . ALA A 1 183 ? -13.189 -8.761 -3.368 1.00 36.22 183 ALA A O 1
ATOM 1290 N N . SER A 1 184 ? -14.778 -9.108 -1.823 1.00 39.50 184 SER A N 1
ATOM 1291 C CA . SER A 1 184 ? -14.458 -7.987 -0.951 1.00 39.50 184 SER A CA 1
ATOM 1292 C C . SER A 1 184 ? -12.983 -8.122 -0.617 1.00 39.50 184 SER A C 1
ATOM 1294 O O . SER A 1 184 ? -12.563 -9.223 -0.266 1.00 39.50 184 SER A O 1
ATOM 1296 N N . ALA A 1 185 ? -12.214 -7.044 -0.759 1.00 44.97 185 ALA A N 1
ATOM 1297 C CA . ALA A 1 185 ? -10.822 -6.955 -0.342 1.00 44.97 185 ALA A CA 1
ATOM 1298 C C . ALA A 1 185 ? -10.730 -7.217 1.172 1.00 44.97 185 ALA A C 1
ATOM 1300 O O . ALA A 1 185 ? -10.654 -6.308 1.995 1.00 44.97 185 ALA A O 1
ATOM 1301 N N . VAL A 1 186 ? -10.838 -8.491 1.542 1.00 45.47 186 VAL A N 1
ATOM 1302 C CA . VAL A 1 186 ? -10.439 -9.052 2.816 1.00 45.47 186 VAL 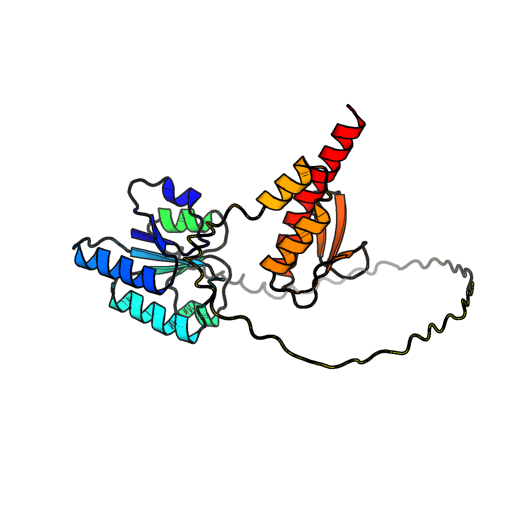A CA 1
ATOM 1303 C C . VAL A 1 186 ? -8.981 -8.659 2.932 1.00 45.47 186 VAL A C 1
ATOM 1305 O O . VAL A 1 186 ? -8.199 -8.970 2.037 1.00 45.47 186 VAL A O 1
ATOM 1308 N N . SER A 1 187 ? -8.665 -7.887 3.973 1.00 56.41 187 SER A N 1
ATOM 1309 C CA . SER A 1 187 ? -7.322 -7.403 4.285 1.00 56.41 187 SER A CA 1
ATOM 1310 C C . SER A 1 187 ? -6.282 -8.448 3.875 1.00 56.41 187 SER A C 1
ATOM 1312 O O . SER A 1 187 ? -6.303 -9.559 4.409 1.00 56.41 187 SER A O 1
ATOM 1314 N N . GLY A 1 188 ? -5.443 -8.130 2.879 1.00 80.19 188 GLY A N 1
ATOM 1315 C CA . GLY A 1 188 ? -4.568 -9.112 2.220 1.00 80.19 188 GLY A CA 1
ATOM 1316 C C . GLY A 1 188 ? -3.612 -9.823 3.181 1.00 80.19 188 GLY A C 1
ATOM 1317 O O . GLY A 1 188 ? -3.100 -10.891 2.880 1.00 80.19 188 GLY A O 1
ATOM 1318 N N . ASP A 1 189 ? -3.439 -9.274 4.379 1.00 93.12 189 ASP A N 1
ATOM 1319 C CA . ASP A 1 189 ? -2.624 -9.834 5.449 1.00 93.12 189 ASP A CA 1
ATOM 1320 C C . ASP A 1 189 ? -3.308 -11.005 6.192 1.00 93.12 189 ASP A C 1
ATOM 1322 O O . ASP A 1 189 ? -2.673 -11.689 6.995 1.00 93.12 189 ASP A O 1
ATOM 1326 N N . GLY A 1 190 ? -4.589 -11.285 5.918 1.00 94.81 190 GLY A N 1
ATOM 1327 C CA . GLY A 1 190 ? -5.341 -12.378 6.541 1.00 94.81 190 GLY A CA 1
ATOM 1328 C C . GLY A 1 190 ? -4.673 -13.743 6.361 1.00 94.81 190 GLY A C 1
ATOM 1329 O O . GLY A 1 190 ? -4.589 -14.506 7.321 1.00 94.81 190 GLY A O 1
ATOM 1330 N N . VAL A 1 191 ? -4.105 -14.009 5.180 1.00 94.62 191 VAL A N 1
ATOM 1331 C CA . VAL A 1 191 ? -3.380 -15.263 4.903 1.00 94.62 191 VAL A CA 1
ATOM 1332 C C . VAL A 1 191 ? -2.112 -15.411 5.754 1.00 94.62 191 VAL A C 1
ATOM 1334 O O . VAL A 1 191 ? -1.743 -16.527 6.113 1.00 94.62 191 VAL A O 1
ATOM 1337 N N . LEU A 1 192 ? -1.472 -14.301 6.142 1.00 96.31 192 LEU A N 1
ATOM 1338 C CA . LEU A 1 192 ? -0.286 -14.310 7.008 1.00 96.31 192 LEU A CA 1
ATOM 1339 C C . LEU A 1 192 ? -0.658 -14.606 8.454 1.00 96.31 192 LEU A C 1
ATOM 1341 O O . LEU A 1 192 ? -0.009 -15.417 9.114 1.00 96.31 192 LEU A O 1
ATOM 1345 N N . VAL A 1 193 ? -1.736 -13.983 8.933 1.00 95.81 193 VAL A N 1
ATOM 1346 C CA . VAL A 1 193 ? -2.291 -14.267 10.261 1.00 95.81 193 VAL A CA 1
ATOM 1347 C C . VAL A 1 193 ? -2.696 -15.736 10.354 1.00 95.81 193 VAL A C 1
ATOM 1349 O O . VAL A 1 193 ? -2.356 -16.414 11.321 1.00 95.81 193 VAL A O 1
ATOM 1352 N N . GLU A 1 194 ? -3.373 -16.253 9.331 1.00 95.19 194 GLU A N 1
ATOM 1353 C CA . GLU A 1 194 ? -3.810 -17.644 9.269 1.00 95.19 194 GLU A CA 1
ATOM 1354 C C . GLU A 1 194 ? -2.626 -18.627 9.256 1.00 95.19 194 GLU A C 1
ATOM 1356 O O . GLU A 1 194 ? -2.646 -19.621 9.986 1.00 95.19 194 GLU A O 1
ATOM 1361 N N . ALA A 1 195 ? -1.569 -18.332 8.489 1.00 94.94 195 ALA A N 1
ATOM 1362 C CA . ALA A 1 195 ? -0.330 -19.111 8.487 1.00 94.94 195 ALA A CA 1
ATOM 1363 C C . ALA A 1 195 ? 0.323 -19.129 9.880 1.00 94.94 195 ALA A C 1
ATOM 1365 O O . ALA A 1 195 ? 0.630 -20.195 10.418 1.00 94.94 195 ALA A O 1
ATOM 1366 N N . MET A 1 196 ? 0.441 -17.962 10.517 1.00 95.19 196 MET A N 1
ATOM 1367 C CA . MET A 1 196 ? 1.050 -17.816 11.837 1.00 95.19 196 MET A CA 1
ATOM 1368 C C . MET A 1 196 ? 0.270 -18.551 12.938 1.00 95.19 196 MET A C 1
ATOM 1370 O O . MET A 1 196 ? 0.884 -19.210 13.783 1.00 95.19 196 MET A O 1
ATOM 1374 N N . LEU A 1 197 ? -1.068 -18.485 12.914 1.00 94.12 197 LEU A N 1
ATOM 1375 C CA . LEU A 1 197 ? -1.945 -19.197 13.854 1.00 94.12 197 LEU A CA 1
ATOM 1376 C C . LEU A 1 197 ? -1.849 -20.720 13.707 1.00 94.12 197 LEU A C 1
ATOM 1378 O O . LEU A 1 197 ? -1.963 -21.437 14.698 1.00 94.12 197 LEU A O 1
ATOM 1382 N N . ARG A 1 198 ? -1.595 -21.219 12.492 1.00 94.62 198 ARG A N 1
ATOM 1383 C CA . ARG A 1 198 ? -1.327 -22.644 12.236 1.00 94.62 198 ARG A CA 1
ATOM 1384 C C . ARG A 1 198 ? 0.098 -23.076 12.579 1.00 94.62 198 ARG A C 1
ATOM 1386 O O . ARG A 1 198 ? 0.394 -24.265 12.505 1.00 94.62 198 ARG A O 1
ATOM 1393 N N . GLY A 1 199 ? 0.978 -22.134 12.917 1.00 92.88 199 GLY A N 1
ATOM 1394 C CA . GLY A 1 199 ? 2.404 -22.400 13.095 1.00 92.88 199 GLY A CA 1
ATOM 1395 C C . GLY A 1 199 ? 3.145 -22.698 11.787 1.00 92.88 199 GLY A C 1
ATOM 1396 O O . GLY A 1 199 ? 4.234 -23.258 11.842 1.00 92.88 199 GLY A O 1
ATOM 1397 N N . ALA A 1 200 ? 2.566 -22.348 10.636 1.00 95.00 200 ALA A N 1
ATOM 1398 C CA . ALA A 1 200 ? 3.238 -22.426 9.344 1.00 95.00 200 ALA A CA 1
ATOM 1399 C C . ALA A 1 200 ? 4.238 -21.269 9.172 1.00 95.00 200 ALA A C 1
ATOM 1401 O O . ALA A 1 200 ? 4.159 -20.258 9.877 1.00 95.00 200 ALA A O 1
ATOM 1402 N N . ASP A 1 201 ? 5.167 -21.416 8.224 1.00 92.88 201 ASP A N 1
ATOM 1403 C CA . ASP A 1 201 ? 6.114 -20.354 7.891 1.00 92.88 201 ASP A CA 1
ATOM 1404 C C . ASP A 1 201 ? 5.391 -19.170 7.227 1.00 92.88 201 ASP A C 1
ATOM 1406 O O . ASP A 1 201 ? 4.678 -19.314 6.232 1.00 92.88 201 ASP A O 1
ATOM 1410 N N . VAL A 1 202 ? 5.568 -17.984 7.808 1.00 97.25 202 VAL A N 1
ATOM 1411 C CA . VAL A 1 202 ? 4.986 -16.727 7.324 1.00 97.25 202 VAL A CA 1
ATOM 1412 C C . VAL A 1 202 ? 5.757 -16.199 6.112 1.00 97.25 202 VAL A C 1
ATOM 1414 O O . VAL A 1 202 ? 5.178 -15.475 5.302 1.00 97.25 202 VAL A O 1
ATOM 1417 N N . LEU A 1 203 ? 7.037 -16.561 5.957 1.00 97.38 203 LEU A N 1
ATOM 1418 C CA . LEU A 1 203 ? 7.888 -16.057 4.880 1.00 97.38 203 LEU A CA 1
ATOM 1419 C C . LEU A 1 203 ? 7.339 -16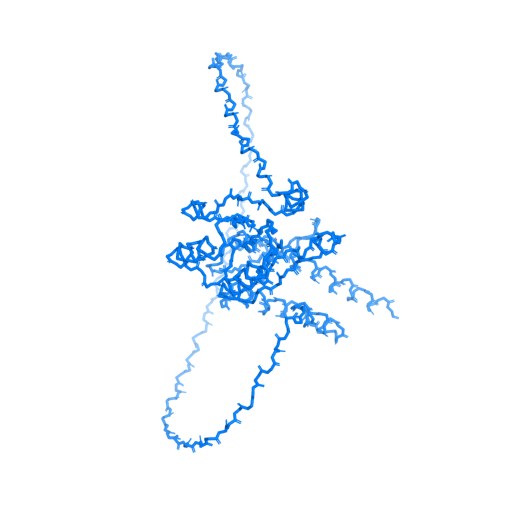.441 3.502 1.00 97.38 203 LEU A C 1
ATOM 1421 O O . LEU A 1 203 ? 7.178 -15.568 2.652 1.00 97.38 203 LEU A O 1
ATOM 1425 N N . ASP A 1 204 ? 6.987 -17.709 3.294 1.00 96.06 204 ASP A N 1
ATOM 1426 C CA . ASP A 1 204 ? 6.472 -18.188 2.006 1.00 96.06 204 ASP A CA 1
ATOM 1427 C C . ASP A 1 204 ? 5.169 -17.486 1.608 1.00 96.06 204 ASP A C 1
ATOM 1429 O O . ASP A 1 204 ? 5.014 -17.031 0.470 1.00 96.06 204 ASP A O 1
ATOM 1433 N N . ALA A 1 205 ? 4.246 -17.340 2.562 1.00 96.56 205 ALA A N 1
ATOM 1434 C CA . ALA A 1 205 ? 2.983 -16.646 2.339 1.00 96.56 205 ALA A CA 1
ATOM 1435 C C . ALA A 1 205 ? 3.201 -15.149 2.049 1.00 96.56 205 ALA A C 1
ATOM 1437 O O . ALA A 1 205 ? 2.555 -14.588 1.162 1.00 96.56 205 ALA A O 1
ATOM 1438 N N . ALA A 1 206 ? 4.147 -14.506 2.739 1.00 97.31 206 ALA A N 1
ATOM 1439 C CA . ALA A 1 206 ? 4.473 -13.100 2.523 1.00 97.31 206 ALA A CA 1
ATOM 1440 C C . ALA A 1 206 ? 5.125 -12.863 1.155 1.00 97.31 206 ALA A C 1
ATOM 1442 O O . ALA A 1 206 ? 4.732 -11.939 0.445 1.00 97.31 206 ALA A O 1
ATOM 1443 N N . LEU A 1 207 ? 6.063 -13.721 0.741 1.00 97.31 207 LEU A N 1
ATOM 1444 C CA . LEU A 1 207 ? 6.684 -13.640 -0.583 1.00 97.31 207 LEU A CA 1
ATOM 1445 C C . LEU A 1 207 ? 5.663 -13.858 -1.707 1.00 97.31 207 LEU A C 1
ATOM 1447 O O . LEU A 1 207 ? 5.774 -13.230 -2.760 1.00 97.31 207 LEU A O 1
ATOM 1451 N N . LEU A 1 208 ? 4.656 -14.711 -1.497 1.00 95.81 208 LEU A N 1
ATOM 1452 C CA . LEU A 1 208 ? 3.575 -14.913 -2.462 1.00 95.81 208 LEU A CA 1
ATOM 1453 C C . LEU A 1 208 ? 2.705 -13.657 -2.611 1.00 95.81 208 LEU A C 1
ATOM 1455 O O . LEU A 1 208 ? 2.486 -13.210 -3.736 1.00 95.81 208 LEU A O 1
ATOM 1459 N N . LEU A 1 209 ? 2.299 -13.037 -1.498 1.00 95.69 209 LEU A N 1
ATOM 1460 C CA . LEU A 1 209 ? 1.569 -11.763 -1.522 1.00 95.69 209 LEU A CA 1
ATOM 1461 C C . LEU A 1 209 ? 2.375 -10.642 -2.184 1.00 95.69 209 LEU A C 1
ATOM 1463 O O . LEU A 1 209 ? 1.817 -9.826 -2.912 1.00 95.69 209 LEU A O 1
ATOM 1467 N N . MET A 1 210 ? 3.689 -10.591 -1.962 1.00 96.38 210 MET A N 1
ATOM 1468 C CA . MET A 1 210 ? 4.543 -9.595 -2.611 1.00 96.38 210 MET A CA 1
ATOM 1469 C C . MET A 1 210 ? 4.587 -9.751 -4.123 1.00 96.38 210 MET A C 1
ATOM 1471 O O . MET A 1 210 ? 4.551 -8.746 -4.824 1.00 96.38 210 MET A O 1
ATOM 1475 N N . ARG A 1 211 ? 4.662 -10.985 -4.634 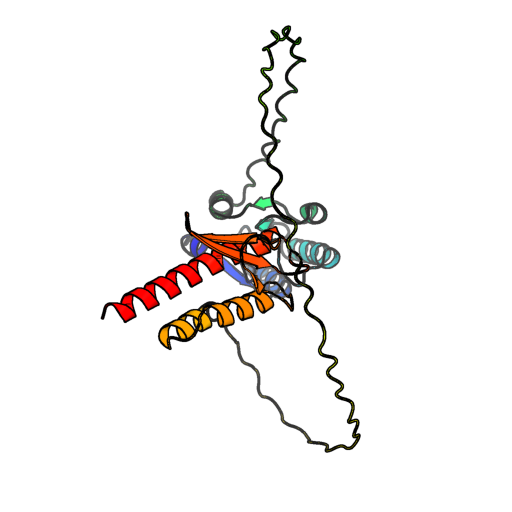1.00 96.50 211 ARG A N 1
ATOM 1476 C CA . ARG A 1 211 ? 4.640 -11.243 -6.084 1.00 96.50 211 ARG A CA 1
ATOM 1477 C C . ARG A 1 211 ? 3.357 -10.711 -6.710 1.00 96.50 211 ARG A C 1
ATOM 1479 O O . ARG A 1 211 ? 3.410 -10.075 -7.757 1.00 96.50 211 ARG A O 1
ATOM 1486 N N . GLU A 1 212 ? 2.231 -10.924 -6.035 1.00 94.38 212 GLU A N 1
ATOM 1487 C CA . GLU A 1 212 ? 0.929 -10.408 -6.458 1.00 94.38 212 GLU A CA 1
ATOM 1488 C C . GLU A 1 212 ? 0.878 -8.873 -6.407 1.00 94.38 212 GLU A C 1
ATOM 1490 O O . GLU A 1 212 ? 0.505 -8.244 -7.393 1.00 94.38 212 GLU A O 1
ATOM 1495 N N . ARG A 1 213 ? 1.329 -8.259 -5.303 1.00 93.00 213 ARG A N 1
ATOM 1496 C CA . ARG A 1 213 ? 1.330 -6.794 -5.118 1.00 93.00 213 ARG A CA 1
ATOM 1497 C C . ARG A 1 213 ? 2.256 -6.059 -6.084 1.00 93.00 213 ARG A C 1
ATOM 1499 O O . ARG A 1 213 ? 1.896 -5.000 -6.582 1.00 93.00 213 ARG A O 1
ATOM 1506 N N . LEU A 1 214 ? 3.451 -6.596 -6.315 1.00 93.44 214 LEU A N 1
ATOM 1507 C CA . LEU A 1 214 ? 4.471 -5.976 -7.164 1.00 93.44 214 LEU A CA 1
ATOM 1508 C C . LEU A 1 214 ? 4.284 -6.312 -8.650 1.00 93.44 214 LEU A C 1
ATOM 1510 O O . LEU A 1 214 ? 4.957 -5.721 -9.489 1.00 93.44 214 LEU A O 1
ATOM 1514 N N . GLY A 1 215 ? 3.425 -7.278 -8.991 1.00 93.06 215 GLY A N 1
ATOM 1515 C CA . GLY A 1 215 ? 3.263 -7.747 -10.369 1.00 93.06 215 GLY A CA 1
ATOM 1516 C C . GLY A 1 215 ? 4.518 -8.422 -10.939 1.00 93.06 215 GLY A C 1
ATOM 1517 O O . GLY A 1 215 ? 4.682 -8.491 -12.156 1.00 93.06 215 GLY A O 1
ATOM 1518 N N . VAL A 1 216 ? 5.415 -8.920 -10.080 1.00 94.88 216 VAL A N 1
ATOM 1519 C CA . VAL A 1 216 ? 6.668 -9.574 -10.485 1.00 94.88 216 VAL A CA 1
ATOM 1520 C C . VAL A 1 216 ? 6.640 -11.060 -10.147 1.00 94.88 216 VAL A C 1
ATOM 1522 O O . VAL A 1 216 ? 6.251 -11.474 -9.057 1.00 94.88 216 VAL A O 1
ATOM 1525 N N . LEU A 1 217 ? 7.107 -11.890 -11.081 1.00 92.62 217 LEU A N 1
ATOM 1526 C CA . LEU A 1 217 ? 7.091 -13.350 -10.924 1.00 92.62 217 LEU A CA 1
ATOM 1527 C C . LEU A 1 217 ? 8.082 -13.851 -9.867 1.00 92.62 217 LEU A C 1
ATOM 1529 O O . LEU A 1 217 ? 7.909 -14.940 -9.317 1.00 92.62 217 LEU A O 1
ATOM 1533 N N . ARG A 1 218 ? 9.139 -13.078 -9.598 1.00 96.75 218 ARG A N 1
ATOM 1534 C CA . ARG A 1 218 ? 10.258 -13.496 -8.755 1.00 96.75 218 ARG A CA 1
ATOM 1535 C C . ARG A 1 218 ? 10.534 -12.457 -7.677 1.00 96.75 218 ARG A C 1
ATOM 1537 O O . ARG A 1 218 ? 11.092 -11.404 -7.958 1.00 96.75 218 ARG A O 1
ATOM 1544 N N . VAL A 1 219 ? 10.177 -12.812 -6.447 1.00 97.88 219 VAL A N 1
ATOM 1545 C CA . VAL A 1 219 ? 10.575 -12.119 -5.215 1.00 97.88 219 VAL A CA 1
ATOM 1546 C C . VAL A 1 219 ? 11.229 -13.152 -4.309 1.00 97.88 219 VAL A C 1
ATOM 1548 O O . VAL A 1 219 ? 10.652 -14.224 -4.080 1.00 97.88 219 VAL A O 1
ATOM 1551 N N . GLU A 1 220 ? 12.433 -12.841 -3.841 1.00 98.00 220 GLU A N 1
ATOM 1552 C CA . GLU A 1 220 ? 13.249 -13.701 -2.985 1.00 98.00 220 GLU A CA 1
ATOM 1553 C C . GLU A 1 220 ? 13.845 -12.886 -1.837 1.00 98.00 220 GLU A C 1
ATOM 1555 O O . GLU A 1 220 ? 14.345 -11.782 -2.053 1.00 98.00 220 GLU A O 1
ATOM 1560 N N . LEU A 1 221 ? 13.840 -13.456 -0.631 1.00 98.19 221 LEU A N 1
ATOM 1561 C CA . LEU A 1 221 ? 14.658 -12.979 0.479 1.00 98.19 221 LEU A CA 1
ATOM 1562 C C . LEU A 1 221 ? 16.002 -13.710 0.431 1.00 98.19 221 LEU A C 1
ATOM 1564 O O . LEU A 1 221 ? 16.043 -14.939 0.498 1.00 98.19 221 LEU A O 1
ATOM 1568 N N . ARG A 1 222 ? 17.097 -12.967 0.293 1.00 98.00 222 ARG A N 1
ATOM 1569 C CA . ARG A 1 222 ? 18.462 -13.497 0.235 1.00 98.00 222 ARG A CA 1
ATOM 1570 C C . ARG A 1 222 ? 19.257 -13.082 1.474 1.00 98.00 222 ARG A C 1
ATOM 1572 O O . ARG A 1 222 ? 18.887 -12.116 2.142 1.00 98.00 222 ARG A O 1
ATOM 1579 N N . PRO A 1 223 ? 20.357 -13.783 1.796 1.00 97.31 223 PRO A N 1
ATOM 1580 C CA . PRO A 1 223 ? 21.337 -13.270 2.746 1.00 97.31 223 PRO A CA 1
ATOM 1581 C C . PRO A 1 223 ? 21.875 -11.901 2.303 1.00 97.31 223 PRO A C 1
ATOM 1583 O O . PRO A 1 223 ? 21.764 -11.535 1.135 1.00 97.31 223 PRO A O 1
ATOM 1586 N N . LEU A 1 224 ? 22.480 -11.164 3.233 1.00 96.56 224 LEU A N 1
ATOM 1587 C CA . LEU A 1 224 ? 23.141 -9.891 2.931 1.00 96.56 224 LEU A CA 1
ATOM 1588 C C . LEU A 1 224 ? 24.299 -10.079 1.932 1.00 96.56 224 LEU A C 1
ATOM 1590 O O . LEU A 1 224 ? 24.960 -11.121 1.935 1.00 96.56 224 LEU A O 1
ATOM 1594 N N . GLY A 1 225 ? 24.564 -9.057 1.117 1.00 93.19 225 GLY A N 1
ATOM 1595 C CA . GLY A 1 225 ? 25.681 -8.999 0.170 1.00 93.19 225 GLY A CA 1
ATOM 1596 C C . GLY A 1 225 ? 25.372 -9.473 -1.254 1.00 93.19 225 GLY A C 1
ATOM 1597 O O . GLY A 1 225 ? 26.305 -9.656 -2.035 1.00 93.19 225 GLY A O 1
ATOM 1598 N N . TYR A 1 226 ? 24.100 -9.673 -1.613 1.00 92.12 226 TYR A N 1
ATOM 1599 C CA . TYR A 1 226 ? 23.693 -10.150 -2.945 1.00 92.12 226 TYR A CA 1
ATOM 1600 C C . TYR A 1 226 ? 23.111 -9.049 -3.839 1.00 92.12 226 TYR A C 1
ATOM 1602 O O . TYR A 1 226 ? 22.825 -9.314 -5.009 1.00 92.12 226 TYR A O 1
ATOM 1610 N N . GLY A 1 227 ? 22.971 -7.832 -3.313 1.00 89.00 227 GLY A N 1
ATOM 1611 C CA . GLY A 1 227 ? 22.396 -6.698 -4.022 1.00 89.00 227 GLY A CA 1
ATOM 1612 C C . GLY A 1 227 ? 20.874 -6.778 -3.989 1.00 89.00 227 GLY A C 1
ATOM 1613 O O . GLY A 1 227 ? 20.259 -7.548 -4.724 1.00 89.00 227 GLY A O 1
ATOM 1614 N N . GLY A 1 228 ? 20.260 -5.971 -3.130 1.00 95.38 228 GLY A N 1
ATOM 1615 C CA . GLY A 1 228 ? 18.816 -5.890 -2.940 1.00 95.38 228 GLY A CA 1
ATOM 1616 C C . GLY A 1 228 ? 18.461 -4.793 -1.942 1.00 95.38 228 GLY A C 1
ATOM 1617 O O . GLY A 1 228 ? 19.318 -3.995 -1.561 1.00 95.38 228 GLY A O 1
ATOM 1618 N N . VAL A 1 229 ? 17.199 -4.747 -1.519 1.00 97.88 229 VAL A N 1
ATOM 1619 C CA . VAL A 1 229 ? 16.754 -3.804 -0.485 1.00 97.88 229 VAL A CA 1
ATOM 1620 C C . VAL A 1 229 ? 16.766 -4.491 0.873 1.00 97.88 229 VAL A C 1
ATOM 1622 O O . VAL A 1 229 ? 16.167 -5.552 1.035 1.00 97.88 229 VAL A O 1
ATOM 1625 N N . GLU A 1 230 ? 17.451 -3.910 1.854 1.00 98.31 230 GLU A N 1
ATOM 1626 C CA . GLU A 1 230 ? 17.550 -4.494 3.193 1.00 98.31 230 GLU A CA 1
ATOM 1627 C C . GLU A 1 230 ? 16.173 -4.660 3.852 1.00 98.31 230 GLU A C 1
ATOM 1629 O O . GLU A 1 230 ? 15.404 -3.711 4.013 1.00 98.31 230 GLU A O 1
ATOM 1634 N N . VAL A 1 231 ? 15.887 -5.876 4.314 1.00 98.38 231 VAL A N 1
ATOM 1635 C CA . VAL A 1 231 ? 14.713 -6.191 5.132 1.00 98.38 231 VAL A CA 1
ATOM 1636 C C . VAL A 1 231 ? 15.106 -6.017 6.589 1.00 98.38 231 VAL A C 1
ATOM 1638 O O . VAL A 1 231 ? 15.679 -6.917 7.210 1.00 98.38 231 VAL A O 1
ATOM 1641 N N . ARG A 1 232 ? 14.832 -4.833 7.137 1.00 98.00 232 ARG A N 1
ATOM 1642 C CA . ARG A 1 232 ? 15.294 -4.427 8.469 1.00 98.00 232 ARG A CA 1
ATOM 1643 C C . ARG A 1 232 ? 14.146 -3.981 9.369 1.00 98.00 232 ARG A C 1
ATOM 1645 O O . ARG A 1 232 ? 13.308 -3.179 8.972 1.00 98.00 232 ARG A O 1
ATOM 1652 N N . TRP A 1 233 ? 14.164 -4.440 10.621 1.00 97.44 233 TRP A N 1
ATOM 1653 C CA . TRP A 1 233 ? 13.302 -3.943 11.694 1.00 97.44 233 TRP A CA 1
ATOM 1654 C C . TRP A 1 233 ? 14.161 -3.383 12.829 1.00 97.44 233 TRP A C 1
ATOM 1656 O O . TRP A 1 233 ? 14.803 -4.134 13.567 1.00 97.44 233 TRP A O 1
ATOM 1666 N N . ARG A 1 234 ? 14.157 -2.054 12.997 1.00 95.75 234 ARG A N 1
ATOM 1667 C CA . ARG A 1 234 ? 15.060 -1.337 13.919 1.00 95.75 234 ARG A CA 1
ATOM 1668 C C . ARG A 1 234 ? 16.533 -1.657 13.612 1.00 95.75 234 ARG A C 1
ATOM 1670 O O . ARG A 1 234 ? 16.989 -1.371 12.513 1.00 95.75 234 ARG A O 1
ATOM 1677 N N . GLU A 1 235 ? 17.264 -2.234 14.561 1.00 96.62 235 GLU A N 1
ATOM 1678 C CA . GLU A 1 235 ? 18.679 -2.609 14.420 1.00 96.62 235 GLU A CA 1
ATOM 1679 C C . GLU A 1 235 ? 18.866 -4.033 13.868 1.00 96.62 235 GLU A C 1
ATOM 1681 O O . GLU A 1 235 ? 19.984 -4.437 13.563 1.00 96.62 235 GLU A O 1
ATOM 1686 N N . GLN A 1 236 ? 17.785 -4.808 13.727 1.00 97.75 236 GLN A N 1
ATOM 1687 C CA . GLN A 1 236 ? 17.854 -6.191 13.270 1.00 97.75 236 GLN A CA 1
ATOM 1688 C C . GLN A 1 236 ? 17.635 -6.281 11.758 1.00 97.75 236 GLN A C 1
ATOM 1690 O O . GLN A 1 236 ? 16.572 -5.912 11.254 1.00 97.75 236 GLN A O 1
ATOM 1695 N N . VAL A 1 237 ? 18.619 -6.836 11.051 1.00 98.00 237 VAL A N 1
ATOM 1696 C CA . VAL A 1 237 ? 18.547 -7.123 9.613 1.00 98.00 237 VAL A CA 1
ATOM 1697 C C . VAL A 1 237 ? 18.220 -8.601 9.403 1.00 98.00 237 VAL A C 1
ATOM 1699 O O . VAL A 1 237 ? 18.857 -9.471 9.997 1.00 98.00 237 VAL A O 1
ATOM 1702 N N . PHE A 1 238 ? 17.208 -8.883 8.584 1.00 97.88 238 PHE A N 1
ATOM 1703 C CA . PHE A 1 238 ? 16.768 -10.244 8.257 1.00 97.88 238 PHE A CA 1
ATOM 1704 C C . PHE A 1 238 ? 17.359 -10.763 6.939 1.00 97.88 238 PHE A C 1
ATOM 1706 O O . PHE A 1 238 ? 17.439 -11.974 6.753 1.00 97.88 238 PHE A O 1
ATOM 1713 N N . GLY A 1 239 ? 17.775 -9.872 6.037 1.00 98.19 239 GLY A N 1
ATOM 1714 C CA . GLY A 1 239 ? 18.330 -10.207 4.725 1.00 98.19 239 GLY A CA 1
ATOM 1715 C C . GLY A 1 239 ? 18.140 -9.071 3.721 1.00 98.19 239 GLY A C 1
ATOM 1716 O O . GLY A 1 239 ? 17.819 -7.946 4.105 1.00 98.19 239 GLY A O 1
ATOM 1717 N N . GLU A 1 240 ? 18.301 -9.378 2.440 1.00 98.38 240 GLU A N 1
ATOM 1718 C CA . GLU A 1 240 ? 18.053 -8.479 1.309 1.00 98.38 240 GLU A CA 1
ATOM 1719 C C . GLU A 1 240 ? 16.896 -9.016 0.462 1.00 98.38 240 GLU A C 1
ATOM 1721 O O . GLU A 1 240 ? 16.900 -10.172 0.034 1.00 98.38 240 GLU A O 1
ATOM 1726 N N . LEU A 1 241 ? 15.893 -8.177 0.213 1.00 98.44 241 LEU A N 1
ATOM 1727 C CA . LEU A 1 241 ? 14.792 -8.470 -0.691 1.00 98.44 241 LEU A CA 1
ATOM 1728 C C . LEU A 1 241 ? 15.228 -8.172 -2.123 1.00 98.44 241 LEU A C 1
ATOM 1730 O O . LEU A 1 241 ? 15.630 -7.053 -2.449 1.00 98.44 241 LEU A O 1
ATOM 1734 N N . HIS A 1 242 ? 15.131 -9.178 -2.983 1.00 98.19 242 HIS A N 1
ATOM 1735 C CA . HIS A 1 242 ? 15.514 -9.085 -4.382 1.00 98.19 242 HIS A CA 1
ATOM 1736 C C . HIS A 1 242 ? 14.322 -9.421 -5.280 1.00 98.19 242 HIS A C 1
ATOM 1738 O O . HIS A 1 242 ? 13.761 -10.520 -5.219 1.00 98.19 242 HIS A O 1
ATOM 1744 N N . ALA A 1 243 ? 13.959 -8.470 -6.140 1.00 97.69 243 ALA A N 1
ATOM 1745 C CA . ALA A 1 243 ? 12.868 -8.596 -7.096 1.00 97.69 243 ALA A CA 1
ATOM 1746 C C . ALA A 1 243 ? 13.266 -7.953 -8.439 1.00 97.69 243 ALA A C 1
ATOM 1748 O O . ALA A 1 243 ? 13.190 -6.731 -8.582 1.00 97.69 243 ALA A O 1
ATOM 1749 N N . PRO A 1 244 ? 13.731 -8.741 -9.427 1.00 95.69 244 PRO A N 1
ATOM 1750 C CA . PRO A 1 244 ? 14.135 -8.214 -10.728 1.00 95.69 244 PRO A CA 1
ATOM 1751 C C . PRO A 1 244 ? 12.997 -7.461 -11.414 1.00 95.69 244 PRO A C 1
ATOM 1753 O O . PRO A 1 244 ? 11.911 -8.010 -11.592 1.00 95.69 244 PRO A O 1
ATOM 1756 N N . GLY A 1 245 ? 13.269 -6.226 -11.837 1.00 90.88 245 GLY A N 1
ATOM 1757 C CA . GLY A 1 245 ? 12.301 -5.391 -12.551 1.00 90.88 245 GLY A CA 1
ATOM 1758 C C . GLY A 1 245 ? 11.246 -4.725 -11.665 1.00 90.88 245 GLY A C 1
ATOM 1759 O O . GLY A 1 245 ? 10.389 -4.032 -12.203 1.00 90.88 245 GLY A O 1
ATOM 1760 N N . ALA A 1 246 ? 11.302 -4.903 -10.341 1.00 95.31 246 ALA A N 1
ATOM 1761 C CA . ALA A 1 246 ? 10.492 -4.113 -9.422 1.00 95.31 246 ALA A CA 1
ATOM 1762 C C . ALA A 1 246 ? 11.082 -2.704 -9.255 1.00 95.31 246 ALA A C 1
ATOM 1764 O O . ALA A 1 246 ? 12.303 -2.529 -9.259 1.00 95.31 246 ALA A O 1
ATOM 1765 N N . ASP A 1 247 ? 10.212 -1.714 -9.066 1.00 92.69 247 ASP A N 1
ATOM 1766 C CA . ASP A 1 247 ? 10.615 -0.365 -8.669 1.00 92.69 247 ASP A CA 1
ATOM 1767 C C . ASP A 1 247 ? 11.307 -0.406 -7.288 1.00 92.69 247 ASP A C 1
ATOM 1769 O O . ASP A 1 247 ? 10.724 -0.946 -6.338 1.00 92.69 247 ASP A O 1
ATOM 1773 N N . PRO A 1 248 ? 12.536 0.133 -7.141 1.00 92.25 248 PRO A N 1
ATOM 1774 C CA . PRO A 1 248 ? 13.256 0.138 -5.869 1.00 92.25 248 PRO A CA 1
ATOM 1775 C C . PRO A 1 248 ? 12.505 0.840 -4.729 1.00 92.25 248 PRO A C 1
ATOM 1777 O O . PRO A 1 248 ? 12.671 0.436 -3.576 1.00 92.25 248 PRO A O 1
ATOM 1780 N N . VAL A 1 249 ? 11.678 1.854 -5.017 1.00 92.69 249 VAL A N 1
ATOM 1781 C CA . VAL A 1 249 ? 10.911 2.568 -3.979 1.00 92.69 249 VAL A CA 1
ATOM 1782 C C . VAL A 1 249 ? 9.826 1.657 -3.408 1.00 92.69 249 VAL A C 1
ATOM 1784 O O . VAL A 1 249 ? 9.818 1.391 -2.205 1.00 92.69 249 VAL A O 1
ATOM 1787 N N . LEU A 1 250 ? 8.986 1.080 -4.273 1.00 92.25 250 LEU A N 1
ATOM 1788 C CA . LEU A 1 250 ? 7.974 0.098 -3.866 1.00 92.25 250 LEU A CA 1
ATOM 1789 C C . LEU A 1 250 ? 8.597 -1.131 -3.191 1.00 92.25 250 LEU A C 1
ATOM 1791 O O . LEU A 1 250 ? 8.057 -1.649 -2.212 1.00 92.25 250 LEU A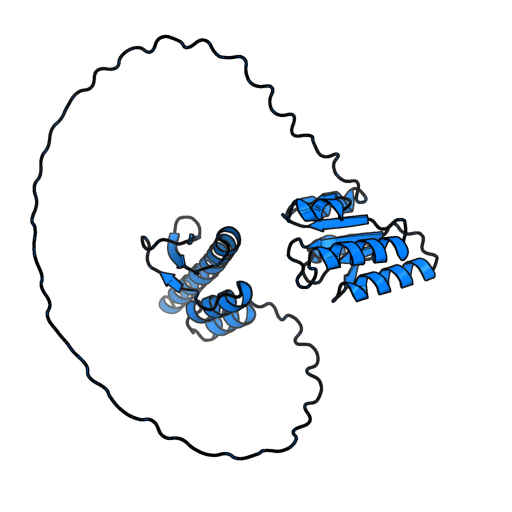 O 1
ATOM 1795 N N . LEU A 1 251 ? 9.751 -1.599 -3.676 1.00 96.81 251 LEU A N 1
ATOM 1796 C CA . LEU A 1 251 ? 10.456 -2.731 -3.078 1.00 96.81 251 LEU A CA 1
ATOM 1797 C C . LEU A 1 251 ? 10.919 -2.429 -1.644 1.00 96.81 251 LEU A C 1
ATOM 1799 O O . LEU A 1 251 ? 10.857 -3.311 -0.788 1.00 96.81 251 LEU A O 1
ATOM 1803 N N . SER A 1 252 ? 11.325 -1.187 -1.365 1.00 96.62 252 SER A N 1
ATOM 1804 C CA . SER A 1 252 ? 11.687 -0.721 -0.021 1.00 96.62 252 SER A CA 1
ATOM 1805 C C . SER A 1 252 ? 10.498 -0.695 0.938 1.00 96.62 252 SER A C 1
ATOM 1807 O O . SER A 1 252 ? 10.600 -1.175 2.070 1.00 96.62 252 SER A O 1
ATOM 1809 N N . GLU A 1 253 ? 9.334 -0.240 0.476 1.00 95.38 253 GLU A N 1
ATOM 1810 C CA . GLU A 1 253 ? 8.100 -0.293 1.269 1.00 95.38 253 GLU A CA 1
ATOM 1811 C C . GLU A 1 253 ? 7.710 -1.740 1.612 1.00 95.38 253 GLU A C 1
ATOM 1813 O O . GLU A 1 253 ? 7.415 -2.061 2.768 1.00 95.38 253 GLU A O 1
ATOM 1818 N N . GLN A 1 254 ? 7.777 -2.643 0.625 1.00 97.19 254 GLN A N 1
ATOM 1819 C CA . GLN A 1 254 ? 7.509 -4.067 0.838 1.00 97.19 254 GLN A CA 1
ATOM 1820 C C . GLN A 1 254 ? 8.538 -4.715 1.779 1.00 97.19 254 GLN A C 1
ATOM 1822 O O . GLN A 1 254 ? 8.163 -5.538 2.617 1.00 97.19 254 GLN A O 1
ATOM 1827 N N . ALA A 1 255 ? 9.815 -4.326 1.703 1.00 98.06 255 ALA A N 1
ATOM 1828 C CA . ALA A 1 255 ? 10.854 -4.789 2.623 1.00 98.06 255 ALA A CA 1
ATOM 1829 C C . ALA A 1 255 ? 10.553 -4.382 4.077 1.00 98.06 255 ALA A C 1
ATOM 1831 O O . ALA A 1 255 ? 10.661 -5.213 4.983 1.00 98.06 255 ALA A O 1
ATOM 1832 N N . GLY A 1 256 ? 10.103 -3.144 4.307 1.00 97.25 256 GLY A N 1
ATOM 1833 C CA . GLY A 1 256 ? 9.671 -2.680 5.630 1.00 97.25 256 GLY A CA 1
ATOM 1834 C C . GLY A 1 256 ? 8.470 -3.463 6.173 1.00 97.25 256 GLY A C 1
ATOM 1835 O O . GLY A 1 256 ? 8.479 -3.901 7.327 1.00 97.25 256 GLY A O 1
ATOM 1836 N N . TRP A 1 257 ? 7.465 -3.709 5.327 1.00 97.56 257 TRP A N 1
ATOM 1837 C CA . TRP A 1 257 ? 6.301 -4.531 5.677 1.00 97.56 257 TRP A CA 1
ATOM 1838 C C . TRP A 1 257 ? 6.696 -5.974 6.040 1.00 97.56 257 TRP A C 1
ATOM 1840 O O . TRP A 1 257 ? 6.268 -6.489 7.076 1.00 97.56 257 TRP A O 1
ATOM 1850 N N . LEU A 1 258 ? 7.575 -6.613 5.257 1.00 98.06 258 LEU A N 1
ATOM 1851 C CA . LEU A 1 258 ? 8.072 -7.969 5.536 1.00 98.06 258 LEU A CA 1
ATOM 1852 C C . LEU A 1 258 ? 8.826 -8.057 6.853 1.00 98.06 258 LEU A C 1
ATOM 1854 O O . LEU A 1 258 ? 8.646 -9.015 7.605 1.00 98.06 258 LEU A O 1
ATOM 1858 N N . ALA A 1 259 ? 9.663 -7.060 7.144 1.00 98.19 259 ALA A N 1
ATOM 1859 C CA . ALA A 1 259 ? 10.455 -7.032 8.364 1.00 98.19 259 ALA A CA 1
ATOM 1860 C C . ALA A 1 259 ? 9.566 -7.085 9.620 1.00 98.19 259 ALA A C 1
ATOM 1862 O O . ALA A 1 259 ? 9.909 -7.769 10.589 1.00 98.19 259 ALA A O 1
ATOM 1863 N N . GLY A 1 260 ? 8.396 -6.435 9.585 1.00 97.12 260 GLY A N 1
ATOM 1864 C CA . GLY A 1 260 ? 7.393 -6.519 10.650 1.00 97.12 260 GLY A CA 1
ATOM 1865 C C . GLY A 1 260 ? 6.852 -7.938 10.851 1.00 97.12 260 GLY A C 1
ATOM 1866 O O . GLY A 1 260 ? 6.830 -8.442 11.978 1.00 97.12 260 GLY A O 1
ATOM 1867 N N . TRP A 1 261 ? 6.490 -8.622 9.762 1.00 97.88 261 TRP A N 1
ATOM 1868 C CA . TRP A 1 261 ? 5.992 -10.002 9.810 1.00 97.88 261 TRP A CA 1
ATOM 1869 C C . TRP A 1 261 ? 7.047 -11.005 10.279 1.00 97.88 261 TRP A C 1
ATOM 1871 O O . TRP A 1 261 ? 6.752 -11.857 11.120 1.00 97.88 261 TRP A O 1
ATOM 1881 N N . LEU A 1 262 ? 8.290 -10.881 9.809 1.00 97.50 262 LEU A N 1
ATOM 1882 C CA . LEU A 1 262 ? 9.392 -11.744 10.245 1.00 97.50 262 LEU A CA 1
ATOM 1883 C C . LEU A 1 262 ? 9.712 -11.550 11.730 1.00 97.50 262 LEU A C 1
ATOM 1885 O O . LEU A 1 262 ? 9.924 -12.527 12.455 1.00 97.50 262 LEU A O 1
ATOM 1889 N N . ARG A 1 263 ? 9.683 -10.303 12.218 1.00 97.69 263 ARG A N 1
ATOM 1890 C CA . ARG A 1 263 ? 9.862 -10.008 13.645 1.00 97.69 263 ARG A CA 1
ATOM 1891 C C . ARG A 1 263 ? 8.783 -10.663 14.503 1.00 97.69 263 ARG A C 1
ATOM 1893 O O . ARG A 1 263 ? 9.112 -11.198 15.568 1.00 97.69 263 ARG A O 1
ATOM 1900 N N . LEU A 1 264 ? 7.528 -10.602 14.059 1.00 96.88 264 LEU A N 1
ATOM 1901 C CA . LEU A 1 264 ? 6.387 -11.179 14.765 1.00 96.88 264 LEU A CA 1
ATOM 1902 C C . LEU A 1 264 ? 6.430 -12.713 14.760 1.00 96.88 264 LEU A C 1
ATOM 1904 O O . LEU A 1 264 ? 6.244 -13.328 15.809 1.00 96.88 264 LEU A O 1
ATOM 1908 N N . SER A 1 265 ? 6.748 -13.324 13.615 1.00 96.50 265 SER A N 1
ATOM 1909 C CA . SER A 1 265 ? 6.921 -14.777 13.485 1.00 96.50 265 SER A CA 1
ATOM 1910 C C . SER A 1 265 ? 7.994 -15.301 14.447 1.00 96.50 265 SER A C 1
ATOM 1912 O O . SER A 1 265 ? 7.747 -16.231 15.217 1.00 96.50 265 SER A O 1
ATOM 1914 N N . ARG A 1 266 ? 9.151 -14.623 14.507 1.00 96.19 266 ARG A N 1
ATOM 1915 C CA . ARG A 1 266 ? 10.219 -14.941 15.465 1.00 96.19 266 ARG A CA 1
ATOM 1916 C C . ARG A 1 266 ? 9.747 -14.840 16.920 1.00 96.19 266 ARG A C 1
ATOM 1918 O O . ARG A 1 266 ? 10.015 -15.743 17.702 1.00 96.19 266 ARG A O 1
ATOM 1925 N N . GLN A 1 267 ? 9.007 -13.786 17.278 1.00 96.00 267 GLN A N 1
ATOM 1926 C CA . GLN A 1 267 ? 8.465 -13.625 18.635 1.00 96.00 267 GLN A CA 1
ATOM 1927 C C . GLN A 1 267 ? 7.512 -14.762 19.016 1.00 96.00 267 GLN A C 1
ATOM 1929 O O . GLN A 1 267 ? 7.552 -15.258 20.137 1.00 96.00 267 GLN A O 1
ATOM 1934 N N . GLN A 1 268 ? 6.642 -15.170 18.092 1.00 95.31 268 GLN A N 1
ATOM 1935 C CA . GLN A 1 268 ? 5.720 -16.284 18.311 1.00 95.31 268 GLN A CA 1
ATOM 1936 C C . GLN A 1 268 ? 6.468 -17.602 18.510 1.00 95.31 268 GLN A C 1
ATOM 1938 O O . GLN A 1 268 ? 6.077 -18.396 19.360 1.00 95.31 268 GLN A O 1
ATOM 1943 N N . HIS A 1 269 ? 7.546 -17.827 17.760 1.00 94.25 269 HIS A N 1
ATOM 1944 C CA . HIS A 1 269 ? 8.403 -18.992 17.951 1.00 94.25 269 HIS A CA 1
ATOM 1945 C C . HIS A 1 269 ? 9.048 -18.994 19.346 1.00 94.25 269 HIS A C 1
ATOM 1947 O O . HIS A 1 269 ? 8.875 -19.959 20.085 1.00 94.25 269 HIS A O 1
ATOM 1953 N N . GLU A 1 270 ? 9.667 -17.880 19.751 1.00 95.31 270 GLU A N 1
ATOM 1954 C CA . GLU A 1 270 ? 10.279 -17.708 21.080 1.00 95.31 270 GLU A CA 1
ATOM 1955 C C . GLU A 1 270 ? 9.265 -17.938 22.221 1.00 95.31 270 GLU A C 1
ATOM 1957 O O . GLU A 1 270 ? 9.578 -18.584 23.219 1.00 95.31 270 GLU A O 1
ATOM 1962 N N . LEU A 1 271 ? 8.022 -17.461 22.071 1.00 94.88 271 LEU A N 1
ATOM 1963 C CA . LEU A 1 271 ? 6.958 -17.680 23.058 1.00 94.88 271 LEU A CA 1
ATOM 1964 C C . LEU A 1 271 ? 6.515 -19.146 23.156 1.00 94.88 271 LEU A C 1
ATOM 1966 O O . LEU A 1 271 ? 6.145 -19.587 24.240 1.00 94.88 271 LEU A O 1
ATOM 1970 N N . ARG A 1 272 ? 6.533 -19.895 22.047 1.00 93.38 272 ARG A N 1
ATOM 1971 C CA . ARG A 1 272 ? 6.189 -21.327 22.043 1.00 93.38 272 ARG A CA 1
ATOM 1972 C C . ARG A 1 272 ? 7.284 -22.182 22.661 1.00 93.38 272 ARG A C 1
ATOM 1974 O O . ARG A 1 272 ? 6.960 -23.160 23.315 1.00 93.38 272 ARG A O 1
ATOM 1981 N N . GLU A 1 273 ? 8.551 -21.827 22.459 1.00 95.12 273 GLU A N 1
ATOM 1982 C CA . GLU A 1 273 ? 9.675 -22.540 23.080 1.00 95.12 273 GLU A CA 1
ATOM 1983 C C . GLU A 1 273 ? 9.733 -22.338 24.602 1.00 95.12 273 GLU A C 1
ATOM 1985 O O . GLU A 1 273 ? 10.281 -23.177 25.314 1.00 95.12 273 GLU A O 1
ATOM 1990 N N . ALA A 1 274 ? 9.171 -21.237 25.107 1.00 96.50 274 ALA A N 1
ATOM 1991 C CA . ALA A 1 274 ? 9.173 -20.903 26.529 1.00 96.50 274 ALA A CA 1
ATOM 1992 C C . ALA A 1 274 ? 8.003 -21.499 27.342 1.00 96.50 274 ALA A C 1
ATOM 1994 O O . ALA A 1 274 ? 8.048 -21.426 28.573 1.00 96.50 274 ALA A O 1
A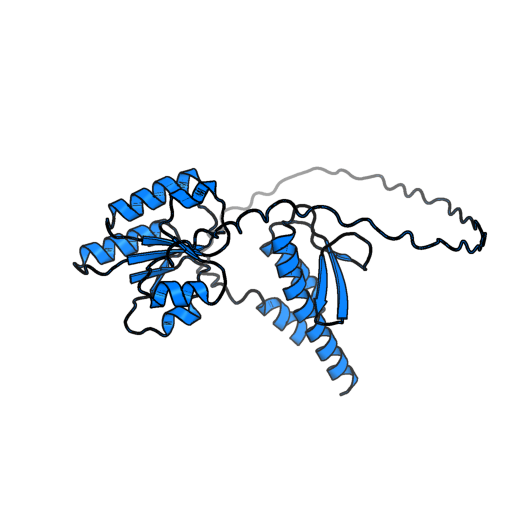TOM 1995 N N . ALA A 1 275 ? 6.957 -22.019 26.689 1.00 93.06 275 ALA A N 1
ATOM 1996 C CA . ALA A 1 275 ? 5.727 -22.522 27.318 1.00 93.06 275 ALA A CA 1
ATOM 1997 C C . ALA A 1 275 ? 5.770 -24.038 27.562 1.00 93.06 275 ALA A C 1
ATOM 1999 O O . ALA A 1 275 ? 5.311 -24.459 28.649 1.00 93.06 275 ALA A O 1
#

Secondary structure (DSSP, 8-state):
-EEE-TTS-HHHHTT-TTS-EEE-SSHHHHHHHHHHHHHTT-----EEEEETT-TT--HHHHHHHHHHHHHH-TT-EEEEES---TTTGGG-SEEE-SSTHHHHHHHTTT----------------PPPPPPPPPPPPP------------------------------------------------TTHHHHHHHHTT--HHHHHHHHHHHHHT-S--EEE-TTSSSEEEEETTEEEEEEE-TT--HHHHHHHHHHHHHHHHHHHHHHHHHHT-